Protein AF-A0A2V8CW87-F1 (afdb_monomer_lite)

Foldseek 3Di:
DAEEEEDDDDDPCVLLLLLLLLVVLQPDPRYEYEYQDQACSNVVSVVVNVWDEACFPVDDTHHYQHLFYHLQKFLCLVPVVRCVVVPQWDASDNPHSITGRPVCRNDRPCPVPPDPVGGRGHDAQPPCCCVPPVRSVRSLVRVLVSLQPGQEYEYAAPLCDPSNVVCLVSCLVSCVPHEYEYEELDPNSQVVCCVSHVRYHYHNHHSCPDPSSD

Secondary structure (DSSP, 8-state):
--EEEEE----SSHHHHHHHHHHHHHH-TTEEEEE--SS-HHHHHHHHTT--EESSTTSSSEEEE-TTEEEEEE-GGG-GGG-TT-TTEEESSTT-S-EEESS-TT--TTTT-S-GGGEEEPPTT-SHHHHH-HHHHHHHHHHHHHHHH-SEEEEEB----TT-HHHHHHHHHHTTTSEEEEEES-HHHHHHHHHH-TTEEEEE--GGGSTT--

pLDDT: mean 85.23, std 11.54, range [45.97, 96.44]

Sequence (214 aa):
MRLIWCVTHANRHPEKIYLNCAKRWASASNCHVVSFNWDLLPETCLTRVGGAWSYTLAKQGTPILKPHGSVNWTSVKQHPELTSGYGGWVGVDPASTVSYDGSDPLANPFEQEINSDLRYCVYPGDPDAADTHPDVALLWRDVRQAISVSDRVVFIGYSLPDYDNYSADVLSHACSGKVVEVWDPSKHTLDRYAAIFANSELHEATFGQTPYAS

Radius of gyration: 16.84 Å; chains: 1; bounding box: 43×31×46 Å

Structure (mmCIF, N/CA/C/O backbone):
data_AF-A0A2V8CW87-F1
#
_entry.id   AF-A0A2V8CW87-F1
#
loop_
_atom_site.group_PDB
_atom_site.id
_atom_site.type_symbol
_atom_site.label_atom_id
_atom_site.label_alt_id
_atom_site.label_comp_id
_atom_site.label_asym_id
_atom_site.label_entity_id
_atom_site.label_seq_id
_atom_site.pdbx_PDB_ins_code
_atom_site.Cartn_x
_atom_site.Cartn_y
_atom_site.Cartn_z
_atom_site.occupancy
_atom_site.B_iso_or_equiv
_atom_site.auth_seq_id
_atom_site.auth_comp_id
_atom_site.auth_asym_id
_atom_site.auth_atom_id
_atom_site.pdbx_PDB_model_num
ATOM 1 N N . MET A 1 1 ? -7.448 -14.733 12.317 1.00 45.97 1 MET A N 1
ATOM 2 C CA . MET A 1 1 ? -7.738 -13.318 12.038 1.00 45.97 1 MET A CA 1
ATOM 3 C C . MET A 1 1 ? -6.701 -12.816 11.058 1.00 45.97 1 MET A C 1
ATOM 5 O O . MET A 1 1 ? -5.522 -12.793 11.400 1.00 45.97 1 MET A O 1
ATOM 9 N N . ARG A 1 2 ? -7.126 -12.512 9.835 1.00 53.75 2 ARG A N 1
ATOM 10 C CA . ARG A 1 2 ? -6.282 -11.871 8.818 1.00 53.75 2 ARG A CA 1
ATOM 11 C C . ARG A 1 2 ? -6.440 -10.359 8.915 1.00 53.75 2 ARG A C 1
ATOM 13 O O . ARG A 1 2 ? -7.574 -9.879 8.945 1.00 53.75 2 ARG A O 1
ATOM 20 N N . LEU A 1 3 ? -5.312 -9.662 9.020 1.00 55.31 3 LEU A N 1
ATOM 21 C CA . LEU A 1 3 ? -5.239 -8.221 9.249 1.00 55.31 3 LEU A CA 1
ATOM 22 C C . LEU A 1 3 ? -4.549 -7.545 8.076 1.00 55.31 3 LEU A C 1
ATOM 24 O O . LEU A 1 3 ? -3.505 -8.013 7.613 1.00 55.31 3 LEU A O 1
ATOM 28 N N . ILE A 1 4 ? -5.113 -6.416 7.661 1.00 58.16 4 ILE A N 1
ATOM 29 C CA . ILE A 1 4 ? -4.473 -5.503 6.721 1.00 58.16 4 ILE A CA 1
ATOM 30 C C . ILE A 1 4 ? -4.213 -4.189 7.404 1.00 58.16 4 ILE A C 1
ATOM 32 O O . ILE A 1 4 ? -5.083 -3.674 8.096 1.00 58.16 4 ILE A O 1
ATOM 36 N N . TRP A 1 5 ? -3.024 -3.664 7.168 1.00 58.47 5 TRP A N 1
ATOM 37 C CA . TRP A 1 5 ? -2.575 -2.404 7.721 1.00 58.47 5 TRP A CA 1
ATOM 38 C C . TRP A 1 5 ? -2.478 -1.362 6.626 1.00 58.47 5 TRP A C 1
ATOM 40 O O . TRP A 1 5 ? -1.593 -1.480 5.790 1.00 58.47 5 TRP A O 1
ATOM 50 N N . CYS A 1 6 ? -3.344 -0.355 6.654 1.00 60.00 6 CYS A N 1
ATOM 51 C CA . CYS A 1 6 ? -3.289 0.806 5.770 1.00 60.00 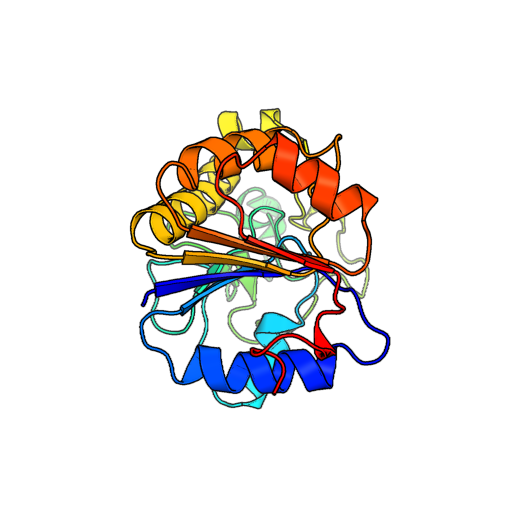6 CYS A CA 1
ATOM 52 C C . CYS A 1 6 ? -2.611 1.962 6.512 1.00 60.00 6 CYS A C 1
ATOM 54 O O . CYS A 1 6 ? -3.248 2.580 7.363 1.00 60.00 6 CYS A O 1
ATOM 56 N N . VAL A 1 7 ? -1.325 2.222 6.252 1.00 61.16 7 VAL A N 1
ATOM 57 C CA . VAL A 1 7 ? -0.505 3.084 7.129 1.00 61.16 7 VAL A CA 1
ATOM 58 C C . VAL A 1 7 ? 0.016 4.339 6.423 1.00 61.16 7 VAL A C 1
ATOM 60 O O . VAL A 1 7 ? 0.490 4.254 5.289 1.00 61.16 7 VAL A O 1
ATOM 63 N N . THR A 1 8 ? 0.000 5.483 7.123 1.00 58.28 8 THR A N 1
ATOM 64 C CA . THR A 1 8 ? 0.780 6.690 6.777 1.00 58.28 8 THR A CA 1
ATOM 65 C C . THR A 1 8 ? 1.551 7.262 7.983 1.00 58.28 8 THR A C 1
ATOM 67 O O . THR A 1 8 ? 1.360 6.852 9.133 1.00 58.28 8 THR A O 1
ATOM 70 N N . HIS A 1 9 ? 2.500 8.177 7.744 1.00 55.25 9 HIS A N 1
ATOM 71 C CA . HIS A 1 9 ? 3.290 8.800 8.818 1.00 55.25 9 HIS A CA 1
ATOM 72 C C . HIS A 1 9 ? 2.462 9.765 9.663 1.00 55.25 9 HIS A C 1
ATOM 74 O O . HIS A 1 9 ? 2.124 10.855 9.216 1.00 55.25 9 HIS A O 1
ATOM 80 N N . ALA A 1 10 ? 2.222 9.403 10.923 1.00 48.31 10 ALA A N 1
ATOM 81 C CA . ALA A 1 10 ? 1.497 10.254 11.870 1.00 48.31 10 ALA A CA 1
ATOM 82 C C . ALA A 1 10 ? 2.318 10.690 13.106 1.00 48.31 10 ALA A C 1
ATOM 84 O O . ALA A 1 10 ? 1.770 11.351 13.982 1.00 48.31 10 ALA A O 1
ATOM 85 N N . ASN A 1 11 ? 3.610 10.330 13.237 1.00 50.12 11 ASN A N 1
ATOM 86 C CA . ASN A 1 11 ? 4.353 10.495 14.504 1.00 50.12 11 ASN A CA 1
ATOM 87 C C . ASN A 1 11 ? 5.777 11.056 14.375 1.00 50.12 11 ASN A C 1
ATOM 89 O O . ASN A 1 11 ? 6.457 10.835 13.381 1.00 50.12 11 ASN A O 1
ATOM 93 N N . ARG A 1 12 ? 6.259 11.690 15.462 1.00 48.47 12 ARG A N 1
ATOM 94 C CA . ARG A 1 12 ? 7.635 12.222 15.620 1.00 48.47 12 ARG A CA 1
ATOM 95 C C . ARG A 1 12 ? 8.731 11.150 15.754 1.00 48.47 12 ARG A C 1
ATOM 97 O O . ARG A 1 12 ? 9.893 11.450 15.514 1.00 48.47 12 ARG A O 1
ATOM 104 N N . HIS A 1 13 ? 8.376 9.917 16.132 1.00 55.97 13 HIS A N 1
ATOM 105 C CA . HIS A 1 13 ? 9.297 8.771 16.231 1.00 55.97 13 HIS A CA 1
ATOM 106 C C . HIS A 1 13 ? 8.716 7.538 15.522 1.00 55.97 13 HIS A C 1
ATOM 108 O O . HIS A 1 13 ? 8.435 6.527 16.174 1.00 55.97 13 HIS A O 1
ATOM 114 N N . PRO A 1 14 ? 8.473 7.622 14.204 1.00 67.94 14 PRO A N 1
ATOM 115 C CA . PRO A 1 14 ? 7.728 6.596 13.485 1.00 67.94 14 PRO A CA 1
ATOM 116 C C . PRO A 1 14 ? 8.469 5.253 13.526 1.00 67.94 14 PRO A C 1
ATOM 118 O O . PRO A 1 14 ? 7.857 4.219 13.767 1.00 67.94 14 PRO A O 1
ATOM 121 N N . GLU A 1 15 ? 9.799 5.257 13.449 1.00 75.12 15 GLU A N 1
ATOM 122 C CA . GLU A 1 15 ? 10.588 4.028 13.347 1.00 75.12 15 GLU A CA 1
ATOM 123 C C . GLU A 1 15 ? 10.398 3.046 14.517 1.00 75.12 15 GLU A C 1
ATOM 125 O O . GLU A 1 15 ? 10.216 1.854 14.288 1.00 75.12 15 GLU A O 1
ATOM 130 N N . LYS A 1 16 ? 10.365 3.509 15.777 1.00 81.88 16 LYS A N 1
ATOM 131 C CA . LYS A 1 16 ? 10.176 2.606 16.931 1.00 81.88 16 LYS A CA 1
ATOM 132 C C . LYS A 1 16 ? 8.820 1.893 16.882 1.00 81.88 16 LYS A C 1
ATOM 134 O O . LYS A 1 16 ? 8.731 0.712 17.210 1.00 81.88 16 LYS A O 1
ATOM 139 N N . ILE A 1 17 ? 7.779 2.615 16.473 1.00 84.56 17 ILE A N 1
ATOM 140 C CA . ILE A 1 17 ? 6.416 2.086 16.355 1.00 84.56 17 ILE A CA 1
ATOM 141 C C . ILE A 1 17 ? 6.355 1.065 15.218 1.00 84.56 17 ILE A C 1
ATOM 143 O O . ILE A 1 17 ? 5.880 -0.053 15.419 1.00 84.56 17 ILE A O 1
ATOM 147 N N . TYR A 1 18 ? 6.907 1.408 14.053 1.00 86.81 18 TYR A N 1
ATOM 148 C CA . TYR A 1 18 ? 6.951 0.503 12.906 1.00 86.81 18 TYR A CA 1
ATOM 149 C C . TYR A 1 18 ? 7.813 -0.737 13.175 1.00 86.81 18 TYR A C 1
ATOM 151 O O . TYR A 1 18 ? 7.439 -1.821 12.746 1.00 86.81 18 TYR A O 1
ATOM 159 N N . LEU A 1 19 ? 8.901 -0.636 13.947 1.00 89.69 19 LEU A N 1
ATOM 160 C CA . LEU A 1 19 ? 9.693 -1.797 14.373 1.00 89.69 19 LEU A CA 1
ATOM 161 C C . LEU A 1 19 ? 8.881 -2.783 15.223 1.00 89.69 19 LEU A C 1
ATOM 163 O O . LEU A 1 19 ? 9.030 -3.994 15.070 1.00 89.69 19 LEU A O 1
ATOM 167 N N . ASN A 1 20 ? 8.019 -2.294 16.116 1.00 87.75 20 ASN A N 1
ATOM 168 C CA . ASN A 1 20 ? 7.136 -3.166 16.893 1.00 87.75 20 ASN A CA 1
ATOM 169 C C . ASN A 1 20 ? 6.063 -3.815 16.012 1.00 87.75 20 ASN A C 1
ATOM 171 O O . ASN A 1 20 ? 5.819 -5.017 16.133 1.00 87.75 20 ASN A O 1
ATOM 175 N N . CYS A 1 21 ? 5.497 -3.061 15.068 1.00 88.31 21 CYS A N 1
ATOM 176 C CA . CYS A 1 21 ? 4.557 -3.604 14.090 1.00 88.31 21 CYS A CA 1
ATOM 177 C C . CYS A 1 21 ? 5.226 -4.671 13.209 1.00 88.31 21 CYS A C 1
ATOM 179 O O . CYS A 1 21 ? 4.683 -5.760 13.048 1.00 88.31 21 CYS A O 1
ATOM 181 N N . ALA A 1 22 ? 6.450 -4.420 12.741 1.00 90.75 22 ALA A N 1
ATOM 182 C CA . ALA A 1 22 ? 7.222 -5.337 11.910 1.00 90.75 22 ALA A CA 1
ATOM 183 C C . ALA A 1 22 ? 7.481 -6.686 12.588 1.00 90.75 22 ALA A C 1
ATOM 185 O O . ALA A 1 22 ? 7.369 -7.720 11.934 1.00 90.75 22 ALA A O 1
ATOM 186 N N . LYS A 1 23 ? 7.741 -6.718 13.904 1.00 90.25 23 LYS A N 1
ATOM 187 C CA . LYS A 1 23 ? 7.847 -7.986 14.656 1.00 90.25 23 LYS A CA 1
ATOM 188 C C . LYS A 1 23 ? 6.562 -8.813 14.568 1.00 90.25 23 LYS A C 1
ATOM 190 O O . LYS A 1 23 ? 6.617 -10.039 14.464 1.00 90.25 23 LYS A O 1
ATOM 195 N N . ARG A 1 24 ? 5.399 -8.155 14.605 1.00 88.00 24 ARG A N 1
ATOM 196 C CA . ARG A 1 24 ? 4.091 -8.814 14.472 1.00 88.00 24 ARG A CA 1
ATOM 197 C C . ARG A 1 24 ? 3.843 -9.258 13.036 1.00 88.00 24 ARG A C 1
ATOM 199 O O . ARG A 1 24 ? 3.445 -10.394 12.818 1.00 88.00 24 ARG A O 1
ATOM 206 N N . TRP A 1 25 ? 4.127 -8.396 12.066 1.00 89.69 25 TRP A N 1
ATOM 207 C CA . TRP A 1 25 ? 3.991 -8.704 10.644 1.00 89.69 25 TRP A CA 1
ATOM 208 C C . TRP A 1 25 ? 4.849 -9.904 10.223 1.00 89.69 25 TRP A C 1
ATOM 210 O O . TRP A 1 25 ? 4.347 -10.796 9.548 1.00 89.69 25 TRP A O 1
ATOM 220 N N . ALA A 1 26 ? 6.101 -9.968 10.688 1.00 88.75 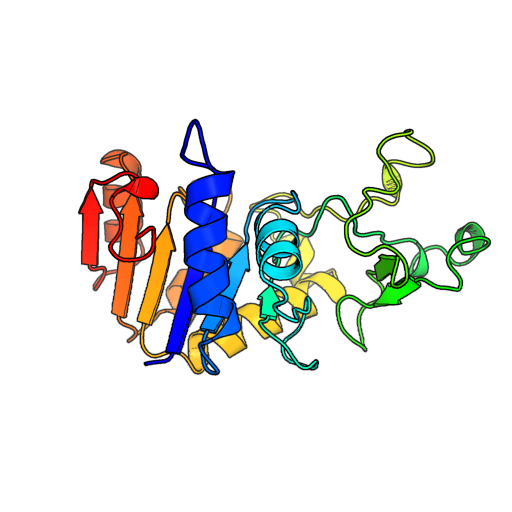26 ALA A N 1
ATOM 221 C CA . ALA A 1 26 ? 7.030 -11.057 10.386 1.00 88.75 26 ALA A CA 1
ATOM 222 C C . ALA A 1 26 ? 6.637 -12.397 11.035 1.00 88.75 26 ALA A C 1
ATOM 224 O O . ALA A 1 26 ? 6.965 -13.457 10.509 1.00 88.75 26 ALA A O 1
ATOM 225 N N . SER A 1 27 ? 5.954 -12.366 12.185 1.00 83.31 27 SER A N 1
ATOM 226 C CA . SER A 1 27 ? 5.533 -13.576 12.910 1.00 83.31 27 SER A CA 1
ATOM 227 C C . SER A 1 27 ? 4.130 -14.062 12.536 1.00 83.31 27 SER A C 1
ATOM 229 O O . SER A 1 27 ? 3.799 -15.226 12.765 1.00 83.31 27 SER A O 1
ATOM 231 N N . ALA A 1 28 ? 3.298 -13.202 11.947 1.00 76.88 28 ALA A N 1
ATOM 232 C CA . ALA A 1 28 ? 1.937 -13.531 11.558 1.00 76.88 28 ALA A CA 1
ATOM 233 C C . ALA A 1 28 ? 1.875 -14.015 10.102 1.00 76.88 28 ALA A C 1
ATOM 235 O O . ALA A 1 28 ? 1.960 -13.226 9.166 1.00 76.88 28 ALA A O 1
ATOM 236 N N . SER A 1 29 ? 1.578 -15.300 9.900 1.00 68.25 29 SER A N 1
ATOM 237 C CA . SER A 1 29 ? 1.389 -15.921 8.573 1.00 68.25 29 SER A CA 1
ATOM 238 C C . SER A 1 29 ? 0.180 -15.407 7.770 1.00 68.25 29 SER A C 1
ATOM 240 O O . SER A 1 29 ? -0.126 -15.928 6.705 1.00 68.25 29 SER A O 1
ATOM 242 N N . ASN A 1 30 ? -0.545 -14.420 8.296 1.00 72.94 30 ASN A N 1
ATOM 243 C CA . ASN A 1 30 ? -1.838 -13.946 7.803 1.00 72.94 30 ASN A CA 1
ATOM 244 C C . ASN A 1 30 ? -1.945 -12.408 7.856 1.00 72.94 30 ASN A C 1
ATOM 246 O O . ASN A 1 30 ? -3.044 -11.864 7.982 1.00 72.94 30 ASN A O 1
ATOM 250 N N . CYS A 1 31 ? -0.808 -11.709 7.836 1.00 84.75 31 CYS A N 1
ATOM 251 C CA . CYS A 1 31 ? -0.759 -10.254 7.864 1.00 84.75 31 CYS A CA 1
ATOM 252 C C . CYS A 1 31 ? -0.315 -9.716 6.504 1.00 84.75 31 CYS A C 1
ATOM 254 O O . CYS A 1 31 ? 0.757 -10.073 6.017 1.00 84.75 31 CYS A O 1
ATOM 256 N N . HIS A 1 32 ? -1.120 -8.830 5.927 1.00 91.75 32 HIS A N 1
ATOM 257 C CA . HIS A 1 32 ? -0.734 -8.051 4.756 1.00 91.75 32 HIS A CA 1
ATOM 258 C C . HIS A 1 32 ? -0.581 -6.586 5.170 1.00 91.75 32 HIS A C 1
ATOM 260 O 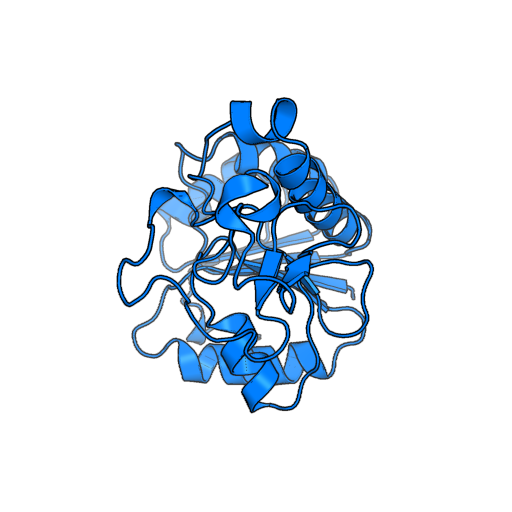O . HIS A 1 32 ? -1.296 -6.094 6.044 1.00 91.75 32 HIS A O 1
ATOM 266 N N . VAL A 1 33 ? 0.353 -5.876 4.557 1.00 93.81 33 VAL A N 1
ATOM 267 C CA . VAL A 1 33 ? 0.537 -4.439 4.763 1.00 93.81 33 VAL A CA 1
ATOM 268 C C . VAL A 1 33 ? 0.185 -3.745 3.455 1.00 93.81 33 VAL A C 1
ATOM 270 O O . VAL A 1 33 ? 0.638 -4.166 2.400 1.00 93.81 33 VAL A O 1
ATOM 273 N N . VAL A 1 34 ? -0.632 -2.701 3.514 1.00 94.50 34 VAL A N 1
ATOM 274 C CA . VAL A 1 34 ? -0.915 -1.790 2.403 1.00 94.50 34 VAL A CA 1
ATOM 275 C C . VAL A 1 34 ? -0.361 -0.420 2.795 1.00 94.50 34 VAL A C 1
ATOM 277 O O . VAL A 1 34 ? -0.840 0.226 3.721 1.00 94.50 34 VAL A O 1
ATOM 280 N N . SER A 1 35 ? 0.685 0.042 2.124 1.00 93.00 35 SER A N 1
ATOM 281 C CA . SER A 1 35 ? 1.274 1.353 2.399 1.00 93.00 35 SER A CA 1
ATOM 282 C C . SER A 1 35 ? 0.899 2.329 1.298 1.00 93.00 35 SER A C 1
ATOM 284 O O . SER A 1 35 ? 1.256 2.131 0.141 1.00 93.00 35 SER A O 1
ATOM 286 N N . PHE A 1 36 ? 0.231 3.415 1.679 1.00 89.69 36 PHE A N 1
ATOM 287 C CA . PHE A 1 36 ? -0.040 4.542 0.782 1.00 89.69 36 PHE A CA 1
ATOM 288 C C . PHE A 1 36 ? 1.129 5.539 0.735 1.00 89.69 36 PHE A C 1
ATOM 290 O O . PHE A 1 36 ? 1.097 6.483 -0.051 1.00 89.69 36 PHE A O 1
ATOM 297 N N . ASN A 1 37 ? 2.164 5.326 1.559 1.00 88.25 37 ASN A N 1
ATOM 298 C CA . ASN A 1 37 ? 3.404 6.093 1.521 1.00 88.25 37 ASN A CA 1
ATOM 299 C C . ASN A 1 37 ? 4.343 5.600 0.414 1.00 88.25 37 ASN A C 1
ATOM 301 O O . ASN A 1 37 ? 4.475 4.390 0.201 1.00 88.25 37 ASN A O 1
ATOM 305 N N . TRP A 1 38 ? 5.091 6.531 -0.182 1.00 90.25 38 TRP A N 1
ATOM 306 C CA . TRP A 1 38 ? 6.146 6.211 -1.144 1.00 90.25 38 TRP A CA 1
ATOM 307 C C . TRP A 1 38 ? 7.473 5.782 -0.503 1.00 90.25 38 TRP A C 1
ATOM 309 O O . TRP A 1 38 ? 8.246 5.078 -1.156 1.00 90.25 38 TRP A O 1
ATOM 319 N N . ASP A 1 39 ? 7.766 6.192 0.735 1.00 90.25 39 ASP A N 1
ATOM 320 C CA . ASP A 1 39 ? 9.000 5.823 1.449 1.00 90.25 39 ASP A CA 1
ATOM 321 C C . ASP A 1 39 ? 9.049 4.346 1.857 1.00 90.25 39 ASP A C 1
ATOM 323 O O . ASP A 1 39 ? 8.079 3.612 1.702 1.00 90.25 39 ASP A O 1
ATOM 327 N N . LEU A 1 40 ? 10.191 3.921 2.397 1.00 92.12 40 LEU A N 1
ATOM 328 C CA . LEU A 1 40 ? 10.539 2.519 2.635 1.00 92.12 40 LEU A CA 1
ATOM 329 C C . LEU A 1 40 ? 10.464 2.112 4.113 1.00 92.12 40 LEU A C 1
ATOM 331 O O . LEU A 1 40 ? 11.150 1.172 4.526 1.00 92.12 40 LEU A O 1
ATOM 335 N N . LEU A 1 41 ? 9.717 2.837 4.955 1.00 91.44 41 LEU A N 1
ATOM 336 C CA . LEU A 1 41 ? 9.736 2.571 6.397 1.00 91.44 41 LEU A CA 1
ATOM 337 C C . LEU A 1 41 ? 9.226 1.161 6.769 1.00 91.44 41 LEU A C 1
ATOM 339 O O . LEU A 1 41 ? 9.895 0.514 7.585 1.00 91.44 41 LEU A O 1
ATOM 343 N N . PRO A 1 42 ? 8.111 0.644 6.205 1.00 92.50 42 PRO A N 1
ATOM 344 C CA . PRO A 1 42 ? 7.673 -0.732 6.452 1.00 92.50 42 PRO A CA 1
ATOM 345 C C . PRO A 1 42 ? 8.729 -1.778 6.072 1.00 92.50 42 PRO A C 1
ATOM 347 O O . PRO A 1 42 ? 9.038 -2.652 6.884 1.00 92.50 42 PRO A O 1
ATOM 350 N N . GLU A 1 43 ? 9.312 -1.660 4.877 1.00 94.81 43 GLU A N 1
ATOM 351 C CA . GLU A 1 43 ? 10.360 -2.543 4.361 1.00 94.81 43 GLU A CA 1
ATOM 352 C C . GLU A 1 43 ? 11.589 -2.515 5.260 1.00 94.81 43 GLU A C 1
ATOM 354 O O . GLU A 1 43 ? 12.089 -3.557 5.676 1.00 94.81 43 GLU A O 1
ATOM 359 N N . THR A 1 44 ? 12.050 -1.310 5.602 1.00 94.38 44 THR A N 1
ATOM 360 C CA . THR A 1 44 ? 13.217 -1.101 6.460 1.00 94.38 44 THR A CA 1
ATOM 361 C C . THR A 1 44 ? 12.997 -1.765 7.813 1.00 94.38 44 THR A C 1
ATOM 363 O O . THR A 1 44 ? 13.862 -2.494 8.297 1.00 94.38 44 THR A O 1
ATOM 366 N N . CYS A 1 45 ? 11.825 -1.568 8.423 1.00 94.06 45 CYS A N 1
ATOM 367 C CA . CYS A 1 45 ? 11.515 -2.161 9.719 1.00 94.06 45 CYS A CA 1
ATOM 368 C C . CYS A 1 45 ? 11.409 -3.690 9.649 1.00 94.06 45 CYS A C 1
ATOM 370 O O . CYS A 1 45 ? 11.933 -4.355 10.542 1.00 94.06 45 CYS A O 1
ATOM 372 N N . LEU A 1 46 ? 10.795 -4.252 8.601 1.00 93.75 46 LEU A N 1
ATOM 373 C CA . LEU A 1 46 ? 10.725 -5.702 8.386 1.00 93.75 46 LEU A CA 1
ATOM 374 C C . LEU A 1 46 ? 12.110 -6.321 8.182 1.00 93.75 46 LEU A C 1
ATOM 376 O O . LEU A 1 46 ? 12.452 -7.273 8.883 1.00 93.75 46 LEU A O 1
ATOM 380 N N . THR A 1 47 ? 12.947 -5.727 7.329 1.00 95.12 47 THR A N 1
ATOM 381 C CA . THR A 1 47 ? 14.339 -6.157 7.132 1.00 95.12 47 THR A CA 1
ATOM 382 C C . THR A 1 47 ? 15.122 -6.121 8.446 1.00 95.12 47 THR A C 1
ATOM 384 O O . THR A 1 47 ? 15.802 -7.087 8.791 1.00 95.12 47 THR A O 1
ATOM 387 N N . ARG A 1 48 ? 14.991 -5.045 9.236 1.00 95.19 48 ARG A N 1
ATOM 388 C CA . ARG A 1 48 ? 15.699 -4.893 10.521 1.00 95.19 48 ARG A CA 1
ATOM 389 C C . ARG A 1 48 ? 15.316 -5.941 11.564 1.00 95.19 48 ARG A C 1
ATOM 391 O O . ARG A 1 48 ? 16.147 -6.269 12.407 1.00 95.19 48 ARG A O 1
ATOM 398 N N . VAL A 1 49 ? 14.086 -6.454 11.534 1.00 94.94 49 VAL A N 1
ATOM 399 C CA . VAL A 1 49 ? 13.649 -7.543 12.428 1.00 94.94 49 VAL A CA 1
ATOM 400 C C . VAL A 1 49 ? 13.887 -8.934 11.828 1.00 94.94 49 VAL A C 1
ATOM 402 O O . VAL A 1 49 ? 13.462 -9.924 12.418 1.00 94.94 49 VAL A O 1
ATOM 405 N N . GLY A 1 50 ? 14.564 -9.024 10.677 1.00 94.69 50 GLY A N 1
ATOM 406 C CA . GLY A 1 50 ? 14.849 -10.279 9.978 1.00 94.69 50 GLY A CA 1
ATOM 407 C C . GLY A 1 50 ? 13.637 -10.892 9.268 1.00 94.69 50 GLY A C 1
ATOM 408 O O . GLY A 1 50 ? 13.666 -12.072 8.926 1.00 94.69 50 GLY A O 1
ATOM 409 N N . GLY A 1 51 ? 12.564 -10.122 9.070 1.00 93.62 51 GLY A N 1
ATOM 410 C CA . GLY A 1 51 ? 11.373 -10.555 8.348 1.00 93.62 51 GLY A CA 1
ATOM 411 C C . GLY A 1 51 ? 11.580 -10.493 6.836 1.00 93.62 51 GLY A C 1
ATOM 412 O O . GLY A 1 51 ? 12.017 -9.473 6.305 1.00 93.62 51 GLY A O 1
ATOM 413 N N . ALA A 1 52 ? 11.226 -11.570 6.134 1.00 93.75 52 ALA A N 1
ATOM 414 C CA . ALA A 1 52 ? 11.131 -11.555 4.677 1.00 93.75 52 ALA A CA 1
ATOM 415 C C . ALA A 1 52 ? 9.872 -10.795 4.239 1.00 93.75 52 ALA A C 1
ATOM 417 O O . ALA A 1 52 ? 8.816 -10.939 4.859 1.00 93.75 52 ALA A O 1
ATOM 418 N N . TRP A 1 53 ? 9.961 -10.032 3.154 1.00 95.19 53 TRP A N 1
ATOM 419 C CA . TRP A 1 53 ? 8.844 -9.266 2.607 1.00 95.19 53 TRP A CA 1
ATOM 420 C C . TRP A 1 53 ? 8.879 -9.234 1.077 1.00 95.19 53 TRP A C 1
ATOM 422 O O . TRP A 1 53 ? 9.895 -9.553 0.458 1.00 95.19 53 TRP A O 1
ATOM 432 N N . SER A 1 54 ? 7.754 -8.874 0.460 1.00 95.00 54 SER A N 1
ATOM 433 C CA . SER A 1 54 ? 7.663 -8.679 -0.990 1.00 95.00 54 SER A CA 1
ATOM 434 C C . SER A 1 54 ? 6.587 -7.654 -1.361 1.00 95.00 54 SER A C 1
ATOM 436 O O . SER A 1 54 ? 5.713 -7.351 -0.554 1.00 95.00 54 SER A O 1
ATOM 438 N N . TYR A 1 55 ? 6.638 -7.126 -2.586 1.00 96.44 55 TYR A N 1
ATOM 439 C CA . TYR A 1 55 ? 5.672 -6.141 -3.094 1.00 96.44 55 TYR A CA 1
ATOM 440 C C . TYR A 1 55 ? 4.397 -6.743 -3.704 1.00 96.44 55 TYR A C 1
ATOM 442 O O . TYR A 1 55 ? 3.570 -6.016 -4.246 1.00 96.44 55 TYR A O 1
ATOM 450 N N . THR A 1 56 ? 4.227 -8.064 -3.628 1.00 94.94 56 THR A N 1
ATOM 451 C CA . THR A 1 56 ? 3.132 -8.791 -4.279 1.00 94.94 56 THR A CA 1
ATOM 452 C C . THR A 1 56 ? 2.665 -9.961 -3.421 1.00 94.94 56 THR A C 1
ATOM 454 O O . THR A 1 56 ? 3.427 -10.515 -2.632 1.00 94.94 56 THR A O 1
ATOM 457 N N . LEU A 1 57 ? 1.424 -10.397 -3.617 1.00 93.62 57 LEU A N 1
ATOM 458 C CA . LEU A 1 57 ? 0.918 -11.645 -3.041 1.00 93.62 57 LEU A CA 1
ATOM 459 C C . LEU A 1 57 ? 1.506 -12.906 -3.703 1.00 93.62 57 LEU A C 1
ATOM 461 O O . LEU A 1 57 ? 1.361 -14.002 -3.164 1.00 93.62 57 LEU A O 1
ATOM 465 N N . ALA A 1 58 ? 2.161 -12.782 -4.863 1.00 91.75 58 ALA A N 1
ATOM 466 C CA . ALA A 1 58 ? 2.705 -13.916 -5.616 1.00 91.75 58 ALA A CA 1
ATOM 467 C C . ALA A 1 58 ? 4.040 -14.460 -5.066 1.00 91.75 58 ALA A C 1
ATOM 469 O O . ALA A 1 58 ? 4.522 -15.498 -5.528 1.00 91.75 58 ALA A O 1
ATOM 470 N N . LYS A 1 59 ? 4.666 -13.765 -4.110 1.00 90.50 59 LYS A N 1
ATOM 471 C CA . LYS A 1 59 ? 5.967 -14.123 -3.525 1.00 90.50 59 LYS A CA 1
ATOM 472 C C . LYS A 1 59 ? 5.827 -14.424 -2.029 1.00 90.50 59 LYS A C 1
ATOM 474 O O . LYS A 1 59 ? 4.880 -14.004 -1.376 1.00 90.50 59 LYS A O 1
ATOM 479 N N . GLN A 1 60 ? 6.788 -15.179 -1.495 1.00 89.31 60 GLN A N 1
ATOM 480 C CA . GLN A 1 60 ? 6.858 -15.508 -0.066 1.00 89.31 60 GLN A CA 1
ATOM 481 C C . GLN A 1 60 ? 7.255 -14.288 0.784 1.00 89.31 60 GLN A C 1
ATOM 483 O O . GLN A 1 60 ? 7.843 -13.332 0.278 1.00 89.31 60 GLN A O 1
ATOM 488 N N . GLY A 1 61 ? 6.990 -14.369 2.090 1.00 91.56 61 GLY A N 1
ATOM 489 C CA . GLY A 1 61 ? 7.229 -13.291 3.056 1.00 91.56 61 GLY A CA 1
ATOM 490 C C . GLY A 1 61 ? 5.976 -12.456 3.327 1.00 91.56 61 GLY A C 1
ATOM 491 O O . GLY A 1 61 ? 4.904 -12.752 2.808 1.00 91.56 61 GLY A O 1
ATOM 492 N N . THR A 1 62 ? 6.105 -11.421 4.156 1.00 93.31 62 THR A N 1
ATOM 493 C CA . THR A 1 62 ? 5.029 -10.463 4.435 1.00 93.31 62 THR A CA 1
ATOM 494 C C . THR A 1 62 ? 4.814 -9.552 3.218 1.00 93.31 62 THR A C 1
ATOM 496 O O . THR A 1 62 ? 5.729 -8.809 2.854 1.00 93.31 62 THR A O 1
ATOM 499 N N . PRO A 1 63 ? 3.625 -9.544 2.595 1.00 94.62 63 PRO A N 1
ATOM 500 C CA . PRO A 1 63 ? 3.336 -8.622 1.504 1.00 94.62 63 PRO A CA 1
ATOM 501 C C . PRO A 1 63 ? 3.232 -7.180 2.006 1.00 94.62 63 PRO A C 1
ATOM 503 O O . PRO A 1 63 ? 2.495 -6.904 2.957 1.00 94.62 63 PRO A O 1
ATOM 506 N N . ILE A 1 64 ? 3.941 -6.269 1.342 1.00 95.69 64 ILE A N 1
ATOM 507 C CA . ILE A 1 64 ? 3.840 -4.817 1.502 1.00 95.69 64 ILE A CA 1
ATOM 508 C C . ILE A 1 64 ? 3.350 -4.254 0.173 1.00 95.69 64 ILE A C 1
ATOM 510 O O . ILE A 1 64 ? 4.119 -4.012 -0.747 1.00 95.69 64 ILE A O 1
ATOM 514 N N . LEU A 1 65 ? 2.047 -4.085 0.048 1.00 95.81 65 LEU A N 1
ATOM 515 C CA . LEU A 1 65 ? 1.394 -3.638 -1.171 1.00 95.81 65 LEU A CA 1
ATOM 516 C C . LEU A 1 65 ? 1.410 -2.111 -1.216 1.00 95.81 65 LEU A C 1
ATOM 518 O O . LEU A 1 65 ? 0.993 -1.459 -0.258 1.00 95.81 65 LEU A O 1
ATOM 522 N N . LYS A 1 66 ? 1.884 -1.533 -2.320 1.00 94.38 66 LYS A N 1
ATOM 523 C CA . LYS A 1 66 ? 2.010 -0.078 -2.475 1.00 94.38 66 LYS A CA 1
ATOM 524 C C . LYS A 1 66 ? 1.206 0.427 -3.669 1.00 94.38 66 LYS A C 1
ATOM 526 O O . LYS A 1 66 ? 1.763 0.560 -4.757 1.00 94.38 66 LYS A O 1
ATOM 531 N N . PRO A 1 67 ? -0.099 0.709 -3.493 1.00 91.62 67 PRO A N 1
ATOM 532 C CA . PRO A 1 67 ? -0.957 1.163 -4.588 1.00 91.62 67 PRO A CA 1
ATOM 533 C C . PRO A 1 67 ? -0.490 2.478 -5.224 1.00 91.62 67 PRO A C 1
ATOM 535 O O . PRO A 1 67 ? -0.764 2.715 -6.395 1.00 91.62 67 PRO A O 1
ATOM 538 N N . HIS A 1 68 ? 0.238 3.312 -4.475 1.00 89.56 68 HIS A N 1
ATOM 539 C CA . HIS A 1 68 ? 0.767 4.588 -4.957 1.00 89.56 68 HIS A CA 1
ATOM 540 C C . HIS A 1 68 ? 2.206 4.509 -5.481 1.00 89.56 68 HIS A C 1
ATOM 542 O O . HIS A 1 68 ? 2.818 5.535 -5.758 1.00 89.56 68 HIS A O 1
ATOM 548 N N . GLY A 1 69 ? 2.781 3.318 -5.625 1.00 92.06 69 GLY A N 1
ATOM 549 C CA . GLY A 1 69 ? 4.186 3.183 -5.998 1.00 92.06 69 GLY A CA 1
ATOM 550 C C . GLY A 1 69 ? 5.147 3.431 -4.834 1.00 92.06 69 GLY A C 1
ATOM 551 O O . GLY A 1 69 ? 4.749 3.463 -3.665 1.00 92.06 69 GLY A O 1
ATOM 552 N N . SER A 1 70 ? 6.434 3.580 -5.141 1.00 93.38 70 SER A N 1
ATOM 553 C CA . SER A 1 70 ? 7.469 3.757 -4.122 1.00 93.38 70 SER A CA 1
ATOM 554 C C . SER A 1 70 ? 8.704 4.462 -4.669 1.00 93.38 70 SER A C 1
ATOM 556 O O . SER A 1 70 ? 9.030 4.357 -5.848 1.00 93.38 70 SER A O 1
ATOM 558 N N . VAL A 1 71 ? 9.440 5.151 -3.794 1.00 91.12 71 VAL A N 1
ATOM 559 C CA . VAL A 1 71 ? 10.642 5.907 -4.178 1.00 91.12 71 VAL A CA 1
ATOM 560 C C . VAL A 1 71 ? 11.776 5.036 -4.732 1.00 91.12 71 VAL A C 1
ATOM 562 O O . VAL A 1 71 ? 12.614 5.552 -5.463 1.00 91.12 71 VAL A O 1
ATOM 565 N N . ASN A 1 72 ? 11.805 3.737 -4.420 1.00 92.81 72 ASN A N 1
ATOM 566 C CA . ASN A 1 72 ? 12.781 2.779 -4.954 1.00 92.81 72 ASN A CA 1
ATOM 567 C C . ASN A 1 72 ? 12.319 2.076 -6.245 1.00 92.81 72 ASN A C 1
ATOM 569 O O . ASN A 1 72 ? 13.013 1.184 -6.732 1.00 92.81 72 ASN A O 1
ATOM 573 N N . TRP A 1 73 ? 11.149 2.423 -6.789 1.00 93.94 73 TRP A N 1
ATOM 574 C CA . TRP A 1 73 ? 10.600 1.779 -7.982 1.00 93.94 73 TRP A CA 1
ATOM 575 C C . TRP A 1 73 ? 10.883 2.580 -9.247 1.00 93.94 73 TRP A C 1
ATOM 577 O O . TRP A 1 73 ? 10.878 3.811 -9.238 1.00 93.94 73 TRP A O 1
ATOM 587 N N . THR A 1 74 ? 11.066 1.865 -10.355 1.00 91.12 74 THR A N 1
ATOM 588 C CA . THR A 1 74 ? 11.290 2.435 -11.684 1.00 91.12 74 THR A CA 1
ATOM 589 C C . THR A 1 74 ? 10.337 1.877 -12.736 1.00 91.12 74 THR A C 1
ATOM 591 O O . THR A 1 74 ? 9.987 0.692 -12.693 1.00 91.12 74 THR A O 1
ATOM 594 N N . SER A 1 75 ? 10.010 2.696 -13.735 1.00 90.31 75 SER A N 1
ATOM 595 C CA . SER A 1 75 ? 9.374 2.303 -14.999 1.00 90.31 75 SER A CA 1
ATOM 596 C C . SER A 1 75 ? 10.375 1.940 -16.103 1.00 90.31 75 SER A C 1
ATOM 598 O O . SER A 1 75 ? 9.958 1.709 -17.232 1.00 90.31 75 SER A O 1
ATOM 600 N N . VAL A 1 76 ? 11.685 1.839 -15.832 1.00 86.06 76 VAL A N 1
ATOM 601 C CA . VAL A 1 76 ? 12.729 1.671 -16.874 1.00 86.06 76 VAL A CA 1
ATOM 602 C C . VAL A 1 76 ? 12.473 0.547 -17.886 1.00 86.06 76 VAL A C 1
ATOM 604 O O . VAL A 1 76 ? 12.885 0.648 -19.035 1.00 86.06 76 VAL A O 1
ATOM 607 N N . LYS A 1 77 ? 11.775 -0.533 -17.509 1.00 86.12 77 LYS A N 1
ATOM 608 C CA . LYS A 1 77 ? 11.463 -1.634 -18.439 1.00 86.12 77 LYS A CA 1
ATOM 609 C C . LYS A 1 77 ? 10.450 -1.241 -19.521 1.00 86.12 77 LYS A C 1
ATOM 611 O O . LYS A 1 77 ? 10.340 -1.949 -20.515 1.00 86.12 77 LYS A O 1
ATOM 616 N N . GLN A 1 78 ? 9.744 -0.126 -19.343 1.00 85.38 78 GLN A N 1
ATOM 617 C CA . GLN A 1 78 ? 8.888 0.514 -20.348 1.00 85.38 78 GLN A CA 1
ATOM 618 C C . GLN A 1 78 ? 9.701 1.344 -21.355 1.00 85.38 78 GLN A C 1
ATOM 620 O O . GLN A 1 78 ? 9.175 1.725 -22.397 1.00 85.38 78 GLN A O 1
ATOM 625 N N . HIS A 1 79 ? 10.988 1.566 -21.067 1.00 83.75 79 HIS A N 1
ATOM 626 C CA . HIS A 1 79 ? 11.939 2.347 -21.852 1.00 83.75 79 HIS A CA 1
ATOM 627 C C . HIS A 1 79 ? 13.135 1.469 -22.254 1.00 83.75 79 HIS A C 1
ATOM 629 O O . HIS A 1 79 ? 14.202 1.558 -21.635 1.00 83.75 79 HIS A O 1
ATOM 635 N N . PRO A 1 80 ? 12.990 0.569 -23.251 1.00 80.75 80 PRO A N 1
ATOM 636 C CA . PRO A 1 80 ? 14.040 -0.372 -23.653 1.00 80.75 80 PRO A CA 1
ATOM 637 C C . PRO A 1 80 ? 15.406 0.285 -23.898 1.00 80.75 80 PRO A C 1
ATOM 639 O O . PRO A 1 80 ? 16.442 -0.304 -23.586 1.00 80.75 80 PRO A O 1
ATOM 642 N N . GLU A 1 81 ? 15.408 1.518 -24.399 1.00 82.25 81 GLU A N 1
ATOM 643 C CA . GLU A 1 81 ? 16.579 2.347 -24.670 1.00 82.25 81 GLU A CA 1
ATOM 644 C C . GLU A 1 81 ? 17.365 2.766 -23.416 1.00 82.25 81 GLU A C 1
ATOM 646 O O . GLU A 1 81 ? 18.546 3.089 -23.527 1.00 82.25 81 GLU A O 1
ATOM 651 N N . LEU A 1 82 ? 16.750 2.711 -22.230 1.00 78.75 82 LEU A N 1
ATOM 652 C CA . LEU A 1 82 ? 17.344 3.100 -20.943 1.00 78.75 82 LEU A CA 1
ATOM 653 C C . LEU A 1 82 ? 17.705 1.897 -20.054 1.00 78.75 82 LEU A C 1
ATOM 655 O O . LEU A 1 82 ? 18.201 2.064 -18.943 1.00 78.75 82 LEU A O 1
ATOM 659 N N . THR A 1 83 ? 17.484 0.666 -20.526 1.00 72.88 83 THR A N 1
ATOM 660 C CA . THR A 1 83 ? 17.644 -0.553 -19.708 1.00 72.88 83 THR A CA 1
ATOM 661 C C . THR A 1 83 ? 19.098 -0.939 -19.413 1.00 72.88 83 THR A C 1
ATOM 663 O O . THR A 1 83 ? 19.349 -1.763 -18.525 1.00 72.88 83 THR A O 1
ATOM 666 N N . SER A 1 84 ? 20.078 -0.348 -20.107 1.00 72.25 84 SER A N 1
ATOM 667 C CA . SER A 1 84 ? 21.502 -0.592 -19.857 1.00 72.25 84 SER A CA 1
ATOM 668 C C . SER A 1 84 ? 21.893 -0.105 -18.455 1.00 72.25 84 SER A C 1
ATOM 670 O O . SER A 1 84 ? 21.983 1.094 -18.219 1.00 72.25 84 SER A O 1
ATOM 672 N N . GLY A 1 85 ? 22.117 -1.037 -17.525 1.00 74.00 85 GLY A N 1
ATOM 673 C CA . GLY A 1 85 ? 22.387 -0.749 -16.105 1.00 74.00 85 GLY A CA 1
ATOM 674 C C . GLY A 1 85 ? 21.343 -1.322 -15.140 1.00 74.00 85 GLY A C 1
ATOM 675 O O . GLY A 1 85 ? 21.621 -1.462 -13.956 1.00 74.00 85 GLY A O 1
ATOM 676 N N . TYR A 1 86 ? 20.189 -1.761 -15.653 1.00 78.62 86 TYR A N 1
ATOM 677 C CA . TYR A 1 86 ? 19.064 -2.271 -14.858 1.00 78.62 86 TYR A CA 1
ATOM 678 C C . TYR A 1 86 ? 18.881 -3.796 -14.977 1.00 78.62 86 TYR A C 1
ATOM 680 O O . TYR A 1 86 ? 17.846 -4.345 -14.607 1.00 78.62 86 TYR A O 1
ATOM 688 N N . GLY A 1 87 ? 19.889 -4.521 -15.480 1.00 76.69 87 GLY A N 1
ATOM 689 C CA . GLY A 1 87 ? 19.806 -5.968 -15.736 1.00 76.69 87 GLY A CA 1
ATOM 690 C C . GLY A 1 87 ? 19.566 -6.837 -14.490 1.00 76.69 87 GLY A C 1
ATOM 691 O O . GLY A 1 87 ? 19.050 -7.944 -14.615 1.00 76.69 87 GLY A O 1
ATOM 692 N N . GLY A 1 88 ? 19.900 -6.335 -13.295 1.00 83.44 88 GLY A N 1
ATOM 693 C CA . GLY A 1 88 ? 19.634 -6.996 -12.007 1.00 83.44 88 GLY A CA 1
ATOM 694 C C . GLY A 1 88 ? 18.278 -6.654 -11.376 1.00 83.44 88 GLY A C 1
ATOM 695 O O . GLY A 1 88 ? 17.962 -7.151 -10.296 1.00 83.44 88 GLY A O 1
ATOM 696 N N . TRP A 1 89 ? 17.476 -5.799 -12.017 1.00 90.81 89 TRP A N 1
ATOM 697 C CA . TRP A 1 89 ? 16.239 -5.294 -11.431 1.00 90.81 89 TRP A CA 1
ATOM 698 C C . TRP A 1 89 ? 15.073 -6.257 -11.632 1.00 90.81 89 TRP A C 1
ATOM 700 O O . TRP A 1 89 ? 14.791 -6.757 -12.730 1.00 90.81 89 TRP A O 1
ATOM 710 N N . VAL A 1 90 ? 14.327 -6.477 -10.557 1.00 92.19 90 VAL A N 1
ATOM 711 C CA . VAL A 1 90 ? 13.235 -7.449 -10.498 1.00 92.19 90 VAL A CA 1
ATOM 712 C C . VAL A 1 90 ? 11.888 -6.734 -10.499 1.00 92.19 90 VAL A C 1
ATOM 714 O O . VAL A 1 90 ? 11.756 -5.639 -9.962 1.00 92.19 90 VAL A O 1
ATOM 717 N N . GLY A 1 91 ? 10.881 -7.331 -11.140 1.00 93.81 91 GLY A N 1
ATOM 718 C CA . GLY A 1 91 ? 9.526 -6.771 -11.143 1.00 93.81 91 GLY A CA 1
ATOM 719 C C . GLY A 1 91 ? 8.912 -6.761 -9.739 1.00 93.81 91 GLY A C 1
ATOM 720 O O . GLY A 1 91 ? 9.131 -7.706 -8.962 1.00 93.81 91 GLY A O 1
ATOM 721 N N . VAL A 1 92 ? 8.137 -5.713 -9.424 1.00 95.06 92 VAL A N 1
ATOM 722 C CA . VAL A 1 92 ? 7.354 -5.639 -8.170 1.00 95.06 92 VAL A CA 1
ATOM 723 C C . VAL A 1 92 ? 6.339 -6.786 -8.092 1.00 95.06 92 VAL A C 1
ATOM 725 O O . VAL A 1 92 ? 6.191 -7.412 -7.046 1.00 95.06 92 VAL A O 1
ATOM 728 N N . ASP A 1 93 ? 5.787 -7.162 -9.246 1.00 94.00 93 ASP A N 1
ATOM 729 C CA . ASP A 1 93 ? 5.045 -8.391 -9.535 1.00 94.00 93 ASP A CA 1
ATOM 730 C C . ASP A 1 93 ? 5.712 -9.110 -10.735 1.00 94.00 93 ASP A C 1
ATOM 732 O O . ASP A 1 93 ? 6.341 -8.441 -11.560 1.00 94.00 93 ASP A O 1
ATOM 736 N N . PRO A 1 94 ? 5.634 -10.451 -10.869 1.00 91.31 94 PRO A N 1
ATOM 737 C CA . PRO A 1 94 ? 6.204 -11.163 -12.019 1.00 91.31 94 PRO A CA 1
ATOM 738 C C . PRO A 1 94 ? 5.716 -10.683 -13.396 1.00 91.31 94 PRO A C 1
ATOM 740 O O . PRO A 1 94 ? 6.465 -10.791 -14.365 1.00 91.31 94 PRO A O 1
ATOM 743 N N . ALA A 1 95 ? 4.488 -10.169 -13.488 1.00 92.12 95 ALA A N 1
ATOM 744 C CA . ALA A 1 95 ? 3.904 -9.615 -14.708 1.00 92.12 95 ALA A CA 1
ATOM 745 C C . ALA A 1 95 ? 4.110 -8.094 -14.849 1.00 92.12 95 ALA A C 1
ATOM 747 O O . ALA A 1 95 ? 3.721 -7.522 -15.864 1.00 92.12 95 ALA A O 1
ATOM 748 N N . SER A 1 96 ? 4.703 -7.443 -13.846 1.00 92.56 96 SER A N 1
ATOM 749 C CA . SER A 1 96 ? 4.879 -5.994 -13.808 1.00 92.56 96 SER A CA 1
ATOM 750 C C . SER A 1 96 ? 6.117 -5.544 -14.582 1.00 92.56 96 SER A C 1
ATOM 752 O O . SER A 1 96 ? 7.207 -6.112 -14.451 1.00 92.56 96 SER A O 1
ATOM 754 N N . THR A 1 97 ? 5.966 -4.459 -15.336 1.00 91.75 97 THR A N 1
ATOM 755 C CA . THR A 1 97 ? 7.079 -3.717 -15.938 1.00 91.75 97 THR A CA 1
ATOM 756 C C . THR A 1 97 ? 7.739 -2.776 -14.928 1.00 91.75 97 THR A C 1
ATOM 758 O O . THR A 1 97 ? 8.934 -2.494 -15.033 1.00 91.75 97 THR A O 1
ATOM 761 N N . VAL A 1 98 ? 7.014 -2.374 -13.881 1.00 93.38 98 VAL A N 1
ATOM 762 C CA . VAL A 1 98 ? 7.589 -1.649 -12.743 1.00 93.38 98 VAL A CA 1
ATOM 763 C C . VAL A 1 98 ? 8.522 -2.570 -11.966 1.00 93.38 98 VAL A C 1
ATOM 765 O O . VAL A 1 98 ? 8.203 -3.736 -11.703 1.00 93.38 98 VAL A O 1
ATOM 768 N N . SER A 1 99 ? 9.698 -2.060 -11.613 1.00 93.50 99 SER A N 1
ATOM 769 C CA . SER A 1 99 ? 10.764 -2.854 -11.003 1.00 93.50 99 SER A CA 1
ATOM 770 C C . SER A 1 99 ? 11.555 -2.090 -9.950 1.00 93.50 99 SER A C 1
ATOM 772 O O . SER A 1 99 ? 11.451 -0.873 -9.847 1.00 93.50 99 SER A O 1
ATOM 774 N N . TYR A 1 100 ? 12.343 -2.819 -9.168 1.00 93.69 100 TYR A N 1
ATOM 775 C CA . TYR A 1 100 ? 13.261 -2.293 -8.158 1.00 93.69 100 TYR A CA 1
ATOM 776 C C . TYR A 1 100 ? 14.579 -3.076 -8.203 1.00 93.69 100 TYR A C 1
ATOM 778 O O . TYR A 1 100 ? 14.638 -4.170 -8.783 1.00 93.69 100 TYR A O 1
ATOM 786 N N . ASP A 1 101 ? 15.638 -2.529 -7.606 1.00 92.19 101 ASP A N 1
ATOM 787 C CA . ASP A 1 101 ? 16.923 -3.220 -7.509 1.00 92.19 101 ASP A CA 1
ATOM 788 C C . ASP A 1 101 ? 16.789 -4.443 -6.590 1.00 92.19 101 ASP A C 1
ATOM 790 O O . ASP A 1 101 ? 16.536 -4.327 -5.393 1.00 92.19 101 ASP A O 1
ATOM 794 N N . GLY A 1 102 ? 16.929 -5.645 -7.154 1.00 90.94 102 GLY A N 1
ATOM 795 C CA . GLY A 1 102 ? 16.819 -6.882 -6.383 1.00 90.94 102 GLY A CA 1
ATOM 796 C C . GLY A 1 102 ? 18.007 -7.133 -5.449 1.00 90.94 102 GLY A C 1
ATOM 797 O O . GLY A 1 102 ? 17.880 -7.931 -4.521 1.00 90.94 102 GLY A O 1
ATOM 798 N N . SER A 1 103 ? 19.149 -6.487 -5.698 1.00 91.12 103 SER A N 1
ATOM 799 C CA . SER A 1 103 ? 20.374 -6.627 -4.906 1.00 91.12 103 SER A CA 1
ATOM 800 C C . SER A 1 103 ? 20.432 -5.660 -3.725 1.00 91.12 103 SER A C 1
ATOM 802 O O . SER A 1 103 ? 20.948 -6.030 -2.670 1.00 91.12 103 SER A O 1
ATOM 804 N N . ASP A 1 104 ? 19.837 -4.475 -3.876 1.00 91.75 104 ASP A N 1
ATOM 805 C CA . ASP A 1 104 ? 19.644 -3.504 -2.800 1.00 91.75 104 ASP A CA 1
ATOM 806 C C . ASP A 1 104 ? 18.213 -2.936 -2.824 1.00 91.75 104 ASP A C 1
ATOM 808 O O . ASP A 1 104 ? 17.968 -1.817 -3.280 1.00 91.75 104 ASP A O 1
ATOM 812 N N . PRO A 1 105 ? 17.226 -3.705 -2.330 1.00 92.75 105 PRO A N 1
ATOM 813 C CA . PRO A 1 105 ? 15.820 -3.331 -2.426 1.00 92.75 105 PRO A CA 1
ATOM 814 C C . PRO A 1 105 ? 15.436 -2.142 -1.542 1.00 92.75 105 PRO A C 1
ATOM 816 O O . PRO A 1 105 ? 14.314 -1.654 -1.655 1.00 92.75 105 PRO A O 1
ATOM 819 N N . LEU A 1 106 ? 16.322 -1.687 -0.650 1.00 93.06 106 LEU A N 1
ATOM 820 C CA . LEU A 1 106 ? 16.094 -0.522 0.206 1.00 93.06 106 LEU A CA 1
ATOM 821 C C . LEU A 1 106 ? 16.776 0.747 -0.325 1.00 93.06 106 LEU A C 1
ATOM 823 O O . LEU A 1 106 ? 16.561 1.821 0.238 1.00 93.06 106 LEU A O 1
ATOM 827 N N . ALA A 1 107 ? 17.575 0.655 -1.390 1.00 88.19 107 ALA A N 1
ATOM 828 C CA . ALA A 1 107 ? 18.167 1.826 -2.015 1.00 88.19 107 ALA A CA 1
ATOM 829 C C . ALA A 1 107 ? 17.110 2.641 -2.765 1.00 88.19 107 ALA A C 1
ATOM 831 O O . ALA A 1 107 ? 16.271 2.097 -3.483 1.00 88.19 107 ALA A O 1
ATOM 832 N N . ASN A 1 108 ? 17.188 3.968 -2.647 1.00 83.75 108 ASN A N 1
ATOM 833 C CA . ASN A 1 108 ? 16.514 4.878 -3.562 1.00 83.75 108 ASN A CA 1
ATOM 834 C C . ASN A 1 108 ? 17.490 5.239 -4.700 1.00 83.75 108 ASN A C 1
ATOM 836 O O . ASN A 1 108 ? 18.383 6.068 -4.509 1.00 83.75 108 ASN A O 1
ATOM 840 N N . PRO A 1 109 ? 17.321 4.662 -5.900 1.00 75.81 109 PRO A N 1
ATOM 841 C CA . PRO A 1 109 ? 18.252 4.841 -7.013 1.00 75.81 109 PRO A CA 1
ATOM 842 C C . PRO A 1 109 ? 18.192 6.255 -7.615 1.00 75.81 109 PRO A C 1
ATOM 844 O O . PRO A 1 109 ? 19.018 6.612 -8.452 1.00 75.81 109 PRO A O 1
ATOM 847 N N . PHE A 1 110 ? 17.235 7.079 -7.178 1.00 74.25 110 PHE A N 1
ATOM 848 C CA . PHE A 1 110 ? 17.003 8.436 -7.659 1.00 74.25 110 PHE A CA 1
ATOM 849 C C . PHE A 1 110 ? 17.385 9.516 -6.641 1.00 74.25 110 PHE A C 1
ATOM 851 O O . PHE A 1 110 ? 17.068 10.682 -6.868 1.00 74.25 110 PHE A O 1
ATOM 858 N N . GLU A 1 111 ? 18.051 9.172 -5.532 1.00 69.31 111 GLU A N 1
ATOM 859 C CA . GLU A 1 111 ? 18.584 10.171 -4.586 1.00 69.31 111 GLU A CA 1
ATOM 860 C C . GLU A 1 111 ? 19.601 11.121 -5.233 1.00 69.31 111 GLU A C 1
ATOM 862 O O . GLU A 1 111 ? 19.770 12.243 -4.769 1.00 69.31 111 GLU A O 1
ATOM 867 N N . GLN A 1 112 ? 20.239 10.694 -6.327 1.00 62.25 112 GLN A N 1
ATOM 868 C CA . GLN A 1 112 ? 21.230 11.475 -7.075 1.00 62.25 112 GLN A CA 1
ATOM 869 C C . GLN A 1 112 ? 20.690 12.042 -8.407 1.00 62.25 112 GLN A C 1
ATOM 871 O O . GLN A 1 112 ? 21.480 12.422 -9.264 1.00 62.25 112 GLN A O 1
ATOM 876 N N . GLU A 1 113 ? 19.363 12.077 -8.603 1.00 55.16 113 GLU A N 1
ATOM 877 C CA . GLU A 1 113 ? 18.677 12.680 -9.771 1.00 55.16 113 GLU A CA 1
ATOM 878 C C . GLU A 1 113 ? 19.044 12.120 -11.163 1.00 55.16 113 GLU A C 1
ATOM 880 O O . GLU A 1 113 ? 18.811 12.771 -12.176 1.00 55.16 113 GLU A O 1
ATOM 885 N N . ILE A 1 114 ? 19.567 10.893 -11.261 1.00 55.44 114 ILE A N 1
ATOM 886 C CA . ILE A 1 114 ? 20.097 10.369 -12.537 1.00 55.44 114 ILE A CA 1
ATOM 887 C C . ILE A 1 114 ? 19.021 10.299 -13.646 1.00 55.44 114 ILE A C 1
ATOM 889 O O . ILE A 1 114 ? 19.363 10.466 -14.815 1.00 55.44 114 ILE A O 1
ATOM 893 N N . ASN A 1 115 ? 17.737 10.128 -13.290 1.00 66.00 115 ASN A N 1
ATOM 894 C CA . ASN A 1 115 ? 16.578 10.414 -14.150 1.00 66.00 115 ASN A CA 1
ATOM 895 C C . ASN A 1 115 ? 15.267 10.344 -13.329 1.00 66.00 115 ASN A C 1
ATOM 897 O O . ASN A 1 115 ? 14.770 9.250 -13.059 1.00 66.00 115 ASN A O 1
ATOM 901 N N . SER A 1 116 ? 14.708 11.480 -12.898 1.00 69.06 116 SER A N 1
ATOM 902 C CA . SER A 1 116 ? 13.464 11.508 -12.103 1.00 69.06 116 SER A CA 1
ATOM 903 C C . SER A 1 116 ? 12.241 10.971 -12.844 1.00 69.06 116 SER A C 1
ATOM 905 O O . SER A 1 116 ? 11.319 10.489 -12.191 1.00 69.06 116 SER A O 1
ATOM 907 N N . ASP A 1 117 ? 12.247 11.017 -14.177 1.00 75.31 117 ASP A N 1
ATOM 908 C CA . ASP A 1 117 ? 11.108 10.619 -15.015 1.00 75.31 117 ASP A CA 1
ATOM 909 C C . ASP A 1 117 ? 10.900 9.102 -15.014 1.00 75.31 117 ASP A C 1
ATOM 911 O O . ASP A 1 117 ? 9.823 8.608 -15.336 1.00 75.31 117 ASP A O 1
ATOM 915 N N . LEU A 1 118 ? 11.926 8.353 -14.603 1.00 83.25 118 LEU A N 1
ATOM 916 C CA . LEU A 1 118 ? 11.842 6.910 -14.428 1.00 83.25 118 LEU A CA 1
ATOM 917 C C . LEU A 1 118 ? 11.275 6.504 -13.069 1.00 83.25 118 LEU A C 1
ATOM 919 O O . LEU A 1 118 ? 10.969 5.329 -12.882 1.00 83.25 118 LEU A O 1
ATOM 923 N N . ARG A 1 119 ? 11.149 7.423 -12.102 1.00 86.81 119 ARG A N 1
ATOM 924 C CA . ARG A 1 119 ? 10.612 7.093 -10.778 1.00 86.81 119 ARG A CA 1
ATOM 925 C C . ARG A 1 119 ? 9.142 6.710 -10.899 1.00 86.81 119 ARG A C 1
ATOM 927 O O . ARG A 1 119 ? 8.333 7.478 -11.410 1.00 86.81 119 ARG A O 1
ATOM 934 N N . TYR A 1 120 ? 8.780 5.563 -10.335 1.00 89.12 120 TYR A N 1
ATOM 935 C CA . TYR A 1 120 ? 7.399 5.099 -10.361 1.00 89.12 120 TYR A CA 1
ATOM 936 C C . TYR A 1 120 ? 6.656 5.423 -9.060 1.00 89.12 120 TYR A C 1
ATOM 938 O O . TYR A 1 120 ? 6.549 4.598 -8.147 1.00 89.12 120 TYR A O 1
ATOM 946 N N . CYS A 1 121 ? 6.121 6.643 -9.003 1.00 87.31 121 CYS A N 1
ATOM 947 C CA . CYS A 1 121 ? 5.168 7.088 -7.990 1.00 87.31 121 CYS A CA 1
ATOM 948 C C . CYS A 1 121 ? 3.849 7.462 -8.673 1.00 87.31 121 CYS A C 1
ATOM 950 O O . CYS A 1 121 ? 3.830 8.290 -9.579 1.00 87.31 121 CYS A O 1
ATOM 952 N N . VAL A 1 122 ? 2.750 6.873 -8.214 1.00 86.25 122 VAL A N 1
ATOM 953 C CA . VAL A 1 122 ? 1.395 7.213 -8.653 1.00 86.25 122 VAL A CA 1
ATOM 954 C C . VAL A 1 122 ? 0.838 8.238 -7.676 1.00 86.25 122 VAL A C 1
ATOM 956 O O . VAL A 1 122 ? 0.875 8.030 -6.459 1.00 86.25 122 VAL A O 1
ATOM 959 N N . TYR A 1 123 ? 0.352 9.360 -8.200 1.00 82.88 123 TYR A N 1
ATOM 960 C CA . TYR A 1 123 ? -0.280 10.377 -7.373 1.00 82.88 123 TYR A CA 1
ATOM 961 C C . TYR A 1 123 ? -1.638 9.876 -6.865 1.00 82.88 123 TYR A C 1
ATOM 963 O O . TYR A 1 123 ? -2.398 9.287 -7.638 1.00 82.88 123 TYR A O 1
ATOM 971 N N . PRO A 1 124 ? -1.967 10.104 -5.581 1.00 79.69 124 PRO A N 1
ATOM 972 C CA . PRO A 1 124 ? -3.273 9.732 -5.061 1.00 79.69 124 PRO A CA 1
ATOM 973 C C . PRO A 1 124 ? -4.380 10.424 -5.855 1.00 79.69 124 PRO A C 1
ATOM 975 O O . PRO A 1 124 ? -4.281 11.620 -6.143 1.00 79.69 124 PRO A O 1
ATOM 978 N N . GLY A 1 125 ? -5.445 9.689 -6.163 1.00 72.50 125 GLY A N 1
ATOM 979 C CA . GLY A 1 125 ? -6.593 10.249 -6.866 1.00 72.50 125 GLY A CA 1
ATOM 980 C C . GLY A 1 125 ? -6.504 10.328 -8.379 1.00 72.50 125 GLY A C 1
ATOM 981 O O . GLY A 1 125 ? -7.473 10.792 -8.965 1.00 72.50 125 GLY A O 1
ATOM 982 N N . ASP A 1 126 ? -5.408 9.888 -8.999 1.00 74.25 126 ASP A N 1
ATOM 983 C CA . ASP A 1 126 ? -5.294 9.758 -10.455 1.00 74.25 126 ASP A CA 1
ATOM 984 C C . ASP A 1 126 ? -6.060 8.501 -10.923 1.00 74.25 126 ASP A C 1
ATOM 986 O O . ASP A 1 126 ? -5.575 7.379 -10.726 1.00 74.25 126 ASP A O 1
ATOM 990 N N . PRO A 1 127 ? -7.286 8.643 -11.469 1.00 57.53 127 PRO A N 1
ATOM 991 C CA . PRO A 1 127 ? -8.126 7.497 -11.803 1.00 57.53 127 PRO A CA 1
ATOM 992 C C . PRO A 1 127 ? -7.707 6.859 -13.132 1.00 57.53 127 PRO A C 1
ATOM 994 O O . PRO A 1 127 ? -7.836 5.646 -13.300 1.00 57.53 127 PRO A O 1
ATOM 997 N N . ASP A 1 128 ? -7.156 7.656 -14.053 1.00 59.00 128 ASP A N 1
ATOM 998 C CA . ASP A 1 128 ? -6.745 7.193 -15.373 1.00 59.00 128 ASP A CA 1
ATOM 999 C C . ASP A 1 128 ? -5.607 6.181 -15.234 1.00 59.00 128 ASP A C 1
ATOM 1001 O O . ASP A 1 128 ? -5.565 5.195 -15.967 1.00 59.00 128 ASP A O 1
ATOM 1005 N N . ALA A 1 129 ? -4.739 6.340 -14.233 1.00 62.50 129 ALA A N 1
ATOM 1006 C CA . ALA A 1 129 ? -3.645 5.415 -13.978 1.00 62.50 129 ALA A CA 1
ATOM 1007 C C . ALA A 1 129 ? -4.112 3.957 -13.784 1.00 62.50 129 ALA A C 1
ATOM 1009 O O . ALA A 1 129 ? -3.459 3.048 -14.283 1.00 62.50 129 ALA A O 1
ATOM 1010 N N . ALA A 1 130 ? -5.236 3.682 -13.118 1.00 60.28 130 ALA A N 1
ATOM 1011 C CA . ALA A 1 130 ? -5.643 2.298 -12.855 1.00 60.28 130 ALA A CA 1
ATOM 1012 C C . ALA A 1 130 ? -6.314 1.593 -14.040 1.00 60.28 130 ALA A C 1
ATOM 1014 O O . ALA A 1 130 ? -6.099 0.393 -14.229 1.00 60.28 130 ALA A O 1
ATOM 1015 N N . ASP A 1 131 ? -7.091 2.330 -14.833 1.00 62.31 131 ASP A N 1
ATOM 1016 C CA . ASP A 1 131 ? -7.808 1.785 -15.989 1.00 62.31 131 ASP A CA 1
ATOM 1017 C C . ASP A 1 131 ? -6.962 1.810 -17.271 1.00 62.31 131 ASP A C 1
ATOM 1019 O O . ASP A 1 131 ? -7.208 1.034 -18.197 1.00 62.31 131 ASP A O 1
ATOM 1023 N N . THR A 1 132 ? -5.933 2.664 -17.327 1.00 66.12 132 THR A N 1
ATOM 1024 C CA . THR A 1 132 ? -5.058 2.803 -18.503 1.00 66.12 132 THR A CA 1
ATOM 1025 C C . THR A 1 132 ? -3.666 2.207 -18.314 1.00 66.12 132 THR A C 1
ATOM 1027 O O . THR A 1 132 ? -3.018 1.886 -19.312 1.00 66.12 132 THR A O 1
ATOM 1030 N N . HIS A 1 133 ? -3.206 1.995 -17.072 1.00 82.75 133 HIS A N 1
ATOM 1031 C CA . HIS A 1 133 ? -1.856 1.507 -16.794 1.00 82.75 133 HIS A CA 1
ATOM 1032 C C . HIS A 1 133 ? -1.869 0.075 -16.213 1.00 82.75 133 HIS A C 1
ATOM 1034 O O . HIS A 1 133 ? -2.223 -0.125 -15.046 1.00 82.75 133 HIS A O 1
ATOM 1040 N N . PRO A 1 134 ? -1.422 -0.947 -16.977 1.00 87.31 134 PRO A N 1
ATOM 1041 C CA . PRO A 1 134 ? -1.453 -2.349 -16.547 1.00 87.31 134 PRO A CA 1
ATOM 1042 C C . PRO A 1 134 ? -0.783 -2.607 -15.192 1.00 87.31 134 PRO A C 1
ATOM 1044 O O . PRO A 1 134 ? -1.293 -3.388 -14.391 1.00 87.31 134 PRO A O 1
ATOM 1047 N N . ASP A 1 135 ? 0.329 -1.925 -14.901 1.00 90.12 135 ASP A N 1
ATOM 1048 C CA . ASP A 1 135 ? 1.015 -2.057 -13.612 1.00 90.12 135 ASP A CA 1
ATOM 1049 C C . ASP A 1 135 ? 0.165 -1.571 -12.430 1.00 90.12 135 ASP A C 1
ATOM 1051 O O . ASP A 1 135 ? 0.123 -2.235 -11.398 1.00 90.12 135 ASP A O 1
ATOM 1055 N N . VAL A 1 136 ? -0.583 -0.471 -12.564 1.00 88.94 136 VAL A N 1
ATOM 1056 C CA . VAL A 1 136 ? -1.465 0.015 -11.487 1.00 88.94 136 VAL A CA 1
ATOM 1057 C C . VAL A 1 136 ? -2.622 -0.954 -11.257 1.00 88.94 136 VAL A C 1
ATOM 1059 O O . VAL A 1 136 ? -2.967 -1.240 -10.106 1.00 88.94 136 VAL A O 1
ATOM 1062 N N . ALA A 1 137 ? -3.169 -1.540 -12.325 1.00 89.31 137 ALA A N 1
ATOM 1063 C CA . ALA A 1 137 ? -4.167 -2.598 -12.211 1.00 89.31 137 ALA A CA 1
ATOM 1064 C C . ALA A 1 137 ? -3.626 -3.819 -11.441 1.00 89.31 137 ALA A C 1
ATOM 1066 O O . ALA A 1 137 ? -4.336 -4.366 -10.592 1.00 89.31 137 ALA A O 1
ATOM 1067 N N . LEU A 1 138 ? -2.366 -4.216 -11.672 1.00 90.88 138 LEU A N 1
ATOM 1068 C CA . LEU A 1 138 ? -1.699 -5.288 -10.919 1.00 90.88 138 LEU A CA 1
ATOM 1069 C C . LEU A 1 138 ? -1.527 -4.932 -9.434 1.00 90.88 138 LEU A C 1
ATOM 1071 O O . LEU A 1 138 ? -1.838 -5.757 -8.572 1.00 90.88 138 LEU A O 1
ATOM 1075 N N . LEU A 1 139 ? -1.100 -3.706 -9.118 1.00 91.69 139 LEU A N 1
ATOM 1076 C CA . LEU A 1 139 ? -0.947 -3.247 -7.731 1.00 91.69 139 LEU A CA 1
ATOM 1077 C C . LEU A 1 139 ? -2.284 -3.296 -6.978 1.00 91.69 139 LEU A C 1
ATOM 1079 O O . LEU A 1 139 ? -2.376 -3.849 -5.879 1.00 91.69 139 LEU A O 1
ATOM 1083 N N . TRP A 1 140 ? -3.350 -2.774 -7.587 1.00 92.38 140 TRP A N 1
ATOM 1084 C CA . TRP A 1 140 ? -4.675 -2.760 -6.970 1.00 92.38 140 TRP A CA 1
ATOM 1085 C C . TRP A 1 140 ? -5.366 -4.125 -6.965 1.00 92.38 140 TRP A C 1
ATOM 1087 O O . TRP A 1 140 ? -6.196 -4.374 -6.087 1.00 92.38 140 TRP A O 1
ATOM 1097 N N . ARG A 1 141 ? -5.031 -5.037 -7.888 1.00 92.75 141 ARG A N 1
ATOM 1098 C CA . ARG A 1 141 ? -5.460 -6.445 -7.827 1.00 92.75 141 ARG A CA 1
ATOM 1099 C C . ARG A 1 141 ? -5.026 -7.070 -6.504 1.00 92.75 141 ARG A C 1
ATOM 1101 O O . ARG A 1 141 ? -5.868 -7.635 -5.807 1.00 92.75 141 ARG A O 1
ATOM 1108 N N . ASP A 1 142 ? -3.754 -6.926 -6.142 1.00 93.69 142 ASP A N 1
ATOM 1109 C CA . ASP A 1 142 ? -3.217 -7.511 -4.912 1.00 93.69 142 ASP A CA 1
ATOM 1110 C C . ASP A 1 142 ? -3.834 -6.864 -3.667 1.00 93.69 142 ASP A 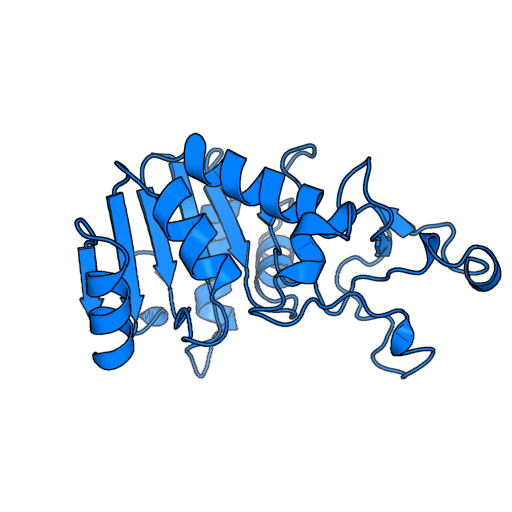C 1
ATOM 1112 O O . ASP A 1 142 ? -4.182 -7.572 -2.723 1.00 93.69 142 ASP A O 1
ATOM 1116 N N . VAL A 1 143 ? -4.073 -5.546 -3.679 1.00 93.81 143 VAL A N 1
ATOM 1117 C CA . VAL A 1 143 ? -4.774 -4.855 -2.578 1.00 93.81 143 VAL A CA 1
ATOM 1118 C C . VAL A 1 143 ? -6.189 -5.411 -2.393 1.00 93.81 143 VAL A C 1
ATOM 1120 O O . VAL A 1 143 ? -6.559 -5.811 -1.285 1.00 93.81 143 VAL A O 1
ATOM 1123 N N . ARG A 1 144 ? -6.977 -5.507 -3.473 1.00 94.31 144 ARG A N 1
ATOM 1124 C CA . ARG A 1 144 ? -8.340 -6.067 -3.427 1.00 94.31 144 ARG A CA 1
ATOM 1125 C C . ARG A 1 144 ? -8.331 -7.517 -2.957 1.00 94.31 144 ARG A C 1
ATOM 1127 O O . ARG A 1 144 ? -9.140 -7.893 -2.109 1.00 94.31 144 ARG A O 1
ATOM 1134 N N . GLN A 1 145 ? -7.409 -8.326 -3.474 1.00 93.50 145 GLN A N 1
ATOM 1135 C CA . GLN A 1 145 ? -7.284 -9.725 -3.087 1.00 93.50 145 GLN A CA 1
ATOM 1136 C C . GLN A 1 145 ? -6.933 -9.856 -1.603 1.00 93.50 145 GLN A C 1
ATOM 1138 O O . GLN A 1 145 ? -7.601 -10.618 -0.902 1.00 93.50 145 GLN A O 1
ATOM 1143 N N . ALA A 1 146 ? -5.965 -9.083 -1.106 1.00 93.00 146 ALA A N 1
ATOM 1144 C CA . ALA A 1 146 ? -5.607 -9.068 0.305 1.00 93.00 146 ALA A CA 1
ATOM 1145 C C . ALA A 1 146 ? -6.834 -8.749 1.172 1.00 93.00 146 ALA A C 1
ATOM 1147 O O . ALA A 1 146 ? -7.122 -9.496 2.116 1.00 93.00 146 ALA A O 1
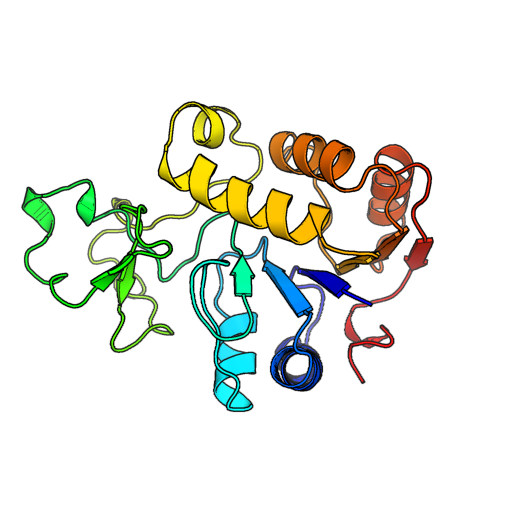ATOM 1148 N N . ILE A 1 147 ? -7.588 -7.691 0.840 1.00 92.88 147 ILE A N 1
ATOM 1149 C CA . ILE A 1 147 ? -8.793 -7.278 1.584 1.00 92.88 147 ILE A CA 1
ATOM 1150 C C . ILE A 1 147 ? -9.862 -8.370 1.544 1.00 92.88 147 ILE A C 1
ATOM 1152 O O . ILE A 1 147 ? -10.419 -8.727 2.584 1.00 92.88 147 ILE A O 1
ATOM 1156 N N . SER A 1 148 ? -10.106 -8.961 0.372 1.00 91.62 148 SER A N 1
ATOM 1157 C CA . SER A 1 148 ? -11.146 -9.978 0.189 1.00 91.62 148 SER A CA 1
ATOM 1158 C C . SER A 1 148 ? -10.967 -11.175 1.125 1.00 91.62 148 SER A C 1
ATOM 1160 O O . SER A 1 148 ? -11.943 -11.663 1.703 1.00 91.62 148 SER A O 1
ATOM 1162 N N . VAL A 1 149 ? -9.717 -11.599 1.344 1.00 90.25 149 VAL A N 1
ATOM 1163 C CA . VAL A 1 149 ? -9.393 -12.746 2.195 1.00 90.25 149 VAL A CA 1
ATOM 1164 C C . VAL A 1 149 ? -9.278 -12.385 3.671 1.00 90.25 149 VAL A C 1
ATOM 1166 O O . VAL A 1 149 ? -9.122 -13.298 4.480 1.00 90.25 149 VAL A O 1
ATOM 1169 N N . SER A 1 150 ? -9.336 -11.099 4.026 1.00 89.44 150 SER A N 1
ATOM 1170 C CA . SER A 1 150 ? -9.153 -10.614 5.394 1.00 89.44 150 SER A CA 1
ATOM 1171 C C . SER A 1 150 ? -10.466 -10.509 6.163 1.00 89.44 150 SER A C 1
ATOM 1173 O O . SER A 1 150 ? -11.522 -10.271 5.578 1.00 89.44 150 SER A O 1
ATOM 1175 N N . ASP A 1 151 ? -10.403 -10.700 7.481 1.00 86.88 151 ASP A N 1
ATOM 1176 C CA . ASP A 1 151 ? -11.575 -10.585 8.365 1.00 86.88 151 ASP A CA 1
ATOM 1177 C C . ASP A 1 151 ? -11.749 -9.139 8.853 1.00 86.88 151 ASP A C 1
ATOM 1179 O O . ASP A 1 151 ? -12.865 -8.669 9.079 1.00 86.88 151 ASP A O 1
ATOM 1183 N N . ARG A 1 152 ? -10.619 -8.437 9.010 1.00 90.31 152 ARG A N 1
ATOM 1184 C CA . ARG A 1 152 ? -10.526 -7.093 9.572 1.00 90.31 152 ARG A CA 1
ATOM 1185 C C . ARG A 1 152 ? -9.516 -6.260 8.784 1.00 90.31 152 ARG A C 1
ATOM 1187 O O . ARG A 1 152 ? -8.422 -6.733 8.466 1.00 90.31 152 ARG A O 1
ATOM 1194 N N . VAL A 1 153 ? -9.888 -5.021 8.487 1.00 92.69 153 VAL A N 1
ATOM 1195 C CA . VAL A 1 153 ? -9.056 -4.034 7.789 1.00 92.69 153 VAL A CA 1
ATOM 1196 C C . VAL A 1 153 ? -8.783 -2.892 8.756 1.00 92.69 153 VAL A C 1
ATOM 1198 O O . VAL A 1 153 ? -9.721 -2.282 9.259 1.00 92.69 153 VAL A O 1
ATOM 1201 N N . VAL A 1 154 ? -7.510 -2.627 9.036 1.00 92.94 154 VAL A N 1
ATOM 1202 C CA . VAL A 1 154 ? -7.072 -1.632 10.016 1.00 92.94 154 VAL A CA 1
ATOM 1203 C C . VAL A 1 154 ? -6.407 -0.465 9.290 1.00 92.94 154 VAL A C 1
ATOM 1205 O O . VAL A 1 154 ? -5.345 -0.610 8.684 1.00 92.94 154 VAL A O 1
ATOM 1208 N N . PHE A 1 155 ? -7.019 0.708 9.374 1.00 92.69 155 PHE A N 1
ATOM 1209 C CA . PHE A 1 155 ? -6.488 1.974 8.888 1.00 92.69 155 PHE A CA 1
ATOM 1210 C C . PHE A 1 155 ? -5.791 2.717 10.022 1.00 92.69 155 PHE A C 1
ATOM 1212 O O . PHE A 1 155 ? -6.340 2.856 11.113 1.00 92.69 155 PHE A O 1
ATOM 1219 N N . ILE A 1 156 ? -4.573 3.194 9.776 1.00 89.88 156 ILE A N 1
ATOM 1220 C CA . ILE A 1 156 ? -3.765 3.897 10.770 1.00 89.88 156 ILE A CA 1
ATOM 1221 C C . ILE A 1 156 ? -3.112 5.126 10.133 1.00 89.88 156 ILE A C 1
ATOM 1223 O O . ILE A 1 156 ? -2.198 5.009 9.317 1.00 89.88 156 ILE A O 1
ATOM 1227 N N . GLY A 1 157 ? -3.566 6.315 10.528 1.00 84.25 157 GLY A N 1
ATOM 1228 C CA . GLY A 1 157 ? -3.021 7.606 10.087 1.00 84.25 157 GLY A CA 1
ATOM 1229 C C . GLY A 1 157 ? -3.338 8.003 8.640 1.00 84.25 157 GLY A C 1
ATOM 1230 O O . GLY A 1 157 ? -3.132 9.156 8.256 1.00 84.25 157 GLY A O 1
ATOM 1231 N N . TYR A 1 158 ? -3.825 7.080 7.806 1.00 88.50 158 TYR A N 1
ATOM 1232 C CA . TYR A 1 158 ? -4.203 7.400 6.435 1.00 88.50 158 TYR A CA 1
ATOM 1233 C C . TYR A 1 158 ? -5.468 8.251 6.435 1.00 88.50 158 TYR A C 1
ATOM 1235 O O . TYR A 1 158 ? -6.531 7.771 6.808 1.00 88.50 158 TYR A O 1
ATOM 1243 N N . SER A 1 159 ? -5.376 9.502 5.989 1.00 86.44 159 SER A N 1
ATOM 1244 C CA . SER A 1 159 ? -6.492 10.449 6.068 1.00 86.44 159 SER A CA 1
ATOM 1245 C C . SER A 1 159 ? -7.592 10.235 5.026 1.00 86.44 159 SER A C 1
ATOM 1247 O O . SER A 1 159 ? -8.624 10.909 5.109 1.00 86.44 159 SER A O 1
ATOM 1249 N N . LEU A 1 160 ? -7.353 9.338 4.057 1.00 88.06 160 LEU A N 1
ATOM 1250 C CA . LEU A 1 160 ? -8.202 9.079 2.892 1.00 88.06 160 LEU A CA 1
ATOM 1251 C C . LEU A 1 160 ? -8.725 10.397 2.288 1.00 88.06 160 LEU A C 1
ATOM 1253 O O . LEU A 1 160 ? -9.913 10.690 2.377 1.00 88.06 160 LEU A O 1
ATOM 1257 N N . PRO A 1 161 ? -7.830 11.280 1.816 1.00 86.00 161 PRO A N 1
ATOM 1258 C CA . PRO A 1 161 ? -8.187 12.653 1.474 1.00 86.00 161 PRO A CA 1
ATOM 1259 C C . PRO A 1 161 ? -9.138 12.720 0.271 1.00 86.00 161 PRO A C 1
ATOM 1261 O O . PRO A 1 161 ? -9.112 11.849 -0.587 1.00 86.00 161 PRO A O 1
ATOM 1264 N N . ASP A 1 162 ? -9.923 13.799 0.164 1.00 84.75 162 ASP A N 1
ATOM 1265 C CA . ASP A 1 162 ? -10.996 13.924 -0.845 1.00 84.75 162 ASP A CA 1
ATOM 1266 C C . ASP A 1 162 ? -10.496 13.925 -2.302 1.00 84.75 162 ASP A C 1
ATOM 1268 O O . ASP A 1 162 ? -11.272 13.712 -3.227 1.00 84.75 162 ASP A O 1
ATOM 1272 N N . TYR A 1 163 ? -9.207 14.187 -2.539 1.00 84.81 163 TYR A N 1
ATOM 1273 C CA . TYR A 1 163 ? -8.631 14.050 -3.878 1.00 84.81 163 TYR A CA 1
ATOM 1274 C C . TYR A 1 163 ? -8.374 12.587 -4.248 1.00 84.81 163 TYR A C 1
ATOM 1276 O O . TYR A 1 163 ? -8.404 12.262 -5.426 1.00 84.81 163 TYR A O 1
ATOM 1284 N N . ASP A 1 164 ? -8.197 11.693 -3.273 1.00 86.12 164 ASP A N 1
ATOM 1285 C CA . ASP A 1 164 ? -7.880 10.276 -3.465 1.00 86.12 164 ASP A CA 1
ATOM 1286 C C . ASP A 1 164 ? -9.139 9.419 -3.693 1.00 86.12 164 ASP A C 1
ATOM 1288 O O . ASP A 1 164 ? -9.390 8.405 -3.034 1.00 86.12 164 ASP A O 1
ATOM 1292 N N . ASN A 1 165 ? -9.972 9.875 -4.633 1.00 85.12 165 ASN A N 1
ATOM 1293 C CA . ASN A 1 165 ? -11.296 9.314 -4.897 1.00 85.12 165 ASN A CA 1
ATOM 1294 C C . ASN A 1 165 ? -11.235 7.857 -5.360 1.00 85.12 165 ASN A C 1
ATOM 1296 O O . ASN A 1 165 ? -12.088 7.062 -4.976 1.00 85.12 165 ASN A O 1
ATOM 1300 N N . TYR A 1 166 ? -10.216 7.494 -6.144 1.00 86.88 166 TYR A N 1
ATOM 1301 C CA . TYR A 1 166 ? -10.043 6.118 -6.602 1.00 86.88 166 TYR A CA 1
ATOM 1302 C C . TYR A 1 166 ? -9.774 5.163 -5.429 1.00 86.88 166 TYR A C 1
ATOM 1304 O O . TYR A 1 166 ? -10.424 4.123 -5.319 1.00 86.88 166 TYR A O 1
ATOM 1312 N N . SER A 1 167 ? -8.879 5.530 -4.503 1.00 88.88 167 SER A N 1
ATOM 1313 C CA . SER A 1 167 ? -8.643 4.726 -3.300 1.00 88.88 167 SER A CA 1
ATOM 1314 C C . SER A 1 167 ? -9.902 4.619 -2.448 1.00 88.88 167 SER A C 1
ATOM 1316 O O . SER A 1 167 ? -10.240 3.522 -2.005 1.00 88.88 167 SER A O 1
ATOM 1318 N N . ALA A 1 168 ? -10.627 5.724 -2.248 1.00 89.06 168 ALA A N 1
ATOM 1319 C CA . ALA A 1 168 ? -11.875 5.724 -1.486 1.00 89.06 168 ALA A CA 1
ATOM 1320 C C . ALA A 1 168 ? -12.928 4.791 -2.102 1.00 89.06 168 ALA A C 1
ATOM 1322 O O . ALA A 1 168 ? -13.506 3.966 -1.389 1.00 89.06 168 ALA A O 1
ATOM 1323 N N . ASP A 1 169 ? -13.122 4.858 -3.419 1.00 88.69 169 ASP A N 1
ATOM 1324 C CA . ASP A 1 169 ? -14.053 3.996 -4.141 1.00 88.69 169 ASP A CA 1
ATOM 1325 C C . ASP A 1 169 ? -13.668 2.516 -4.008 1.00 88.69 169 ASP A C 1
ATOM 1327 O O . ASP A 1 169 ? -14.463 1.706 -3.522 1.00 88.69 169 ASP A O 1
ATOM 1331 N N . VAL A 1 170 ? -12.419 2.162 -4.328 1.00 88.94 170 VAL A N 1
ATOM 1332 C CA . VAL A 1 170 ? -11.954 0.770 -4.265 1.00 88.94 170 VAL A CA 1
ATOM 1333 C C . VAL A 1 170 ? -12.025 0.216 -2.845 1.00 88.94 170 VAL A C 1
ATOM 1335 O O . VAL A 1 170 ? -12.476 -0.917 -2.650 1.00 88.94 170 VAL A O 1
ATOM 1338 N N . LEU A 1 171 ? -11.591 0.988 -1.848 1.00 91.94 171 LEU A N 1
ATOM 1339 C CA . LEU A 1 171 ? -11.592 0.552 -0.455 1.00 91.94 171 LEU A CA 1
ATOM 1340 C C . LEU A 1 171 ? -13.014 0.409 0.086 1.00 91.94 171 LEU A C 1
ATOM 1342 O O . LEU A 1 171 ? -13.273 -0.578 0.775 1.00 91.94 171 LEU A O 1
ATOM 1346 N N . SER A 1 172 ? -13.932 1.328 -0.236 1.00 91.75 172 SER A N 1
ATOM 1347 C CA . SER A 1 172 ? -15.335 1.247 0.201 1.00 91.75 172 SER A CA 1
ATOM 1348 C C . SER A 1 172 ? -15.998 -0.050 -0.273 1.00 91.75 172 SER A C 1
ATOM 1350 O O . SER A 1 172 ? -16.606 -0.770 0.523 1.00 91.75 172 SER A O 1
ATOM 1352 N N . HIS A 1 173 ? -15.774 -0.421 -1.537 1.00 91.00 173 HIS A N 1
ATOM 1353 C CA . HIS A 1 173 ? -16.274 -1.664 -2.110 1.00 91.00 173 HIS A CA 1
ATOM 1354 C C . HIS A 1 173 ? -15.577 -2.891 -1.514 1.00 91.00 173 HIS A C 1
ATOM 1356 O O . HIS A 1 173 ? -16.242 -3.834 -1.083 1.00 91.00 173 HIS A O 1
ATOM 1362 N N . ALA A 1 174 ? -14.242 -2.888 -1.456 1.00 91.62 174 ALA A N 1
ATOM 1363 C CA . ALA A 1 174 ? -13.469 -4.037 -0.987 1.00 91.62 174 ALA A CA 1
ATOM 1364 C C . ALA A 1 174 ? -13.706 -4.342 0.502 1.00 91.62 174 ALA A C 1
ATOM 1366 O O . ALA A 1 174 ? -13.715 -5.508 0.899 1.00 91.62 174 ALA A O 1
ATOM 1367 N N . CYS A 1 175 ? -13.925 -3.312 1.324 1.00 92.50 175 CYS A N 1
ATOM 1368 C CA . CYS A 1 175 ? -14.182 -3.456 2.756 1.00 92.50 175 CYS A CA 1
ATOM 1369 C C . CYS A 1 175 ? -15.654 -3.750 3.087 1.00 92.50 175 CYS A C 1
ATOM 1371 O O . CYS A 1 175 ? -15.992 -3.905 4.263 1.00 92.50 175 CYS A O 1
ATOM 1373 N N . SER A 1 176 ? -16.540 -3.842 2.092 1.00 89.94 176 SER A N 1
ATOM 1374 C CA . SER A 1 176 ? -17.953 -4.137 2.323 1.00 89.94 176 SER A CA 1
ATOM 1375 C C . SER A 1 176 ? -18.134 -5.471 3.060 1.00 89.94 176 SER A C 1
ATOM 1377 O O . SER A 1 176 ? -17.577 -6.503 2.680 1.00 89.94 176 SER A O 1
ATOM 1379 N N . GLY A 1 177 ? -18.887 -5.444 4.163 1.00 87.06 177 GLY A N 1
ATOM 1380 C CA . GLY A 1 177 ? -19.105 -6.606 5.032 1.00 87.06 177 GLY A CA 1
ATOM 1381 C C . GLY A 1 177 ? -17.897 -7.027 5.884 1.00 87.06 177 GLY A C 1
ATOM 1382 O O . GLY A 1 177 ? -17.953 -8.079 6.522 1.00 87.06 177 GLY A O 1
ATOM 1383 N N . LYS A 1 178 ? -16.813 -6.242 5.908 1.00 89.75 178 LYS A N 1
ATOM 1384 C CA . LYS A 1 178 ? -15.643 -6.458 6.775 1.00 89.75 178 LYS A CA 1
ATOM 1385 C C . LYS A 1 178 ? -15.739 -5.613 8.040 1.00 89.75 178 LYS A C 1
ATOM 1387 O O . LYS A 1 178 ? -16.445 -4.606 8.071 1.00 89.75 178 LYS A O 1
ATOM 1392 N N . VAL A 1 179 ? -14.976 -5.990 9.067 1.00 91.62 179 VAL A N 1
ATOM 1393 C CA . VAL A 1 179 ? -14.734 -5.080 10.190 1.00 91.62 179 VAL A CA 1
ATOM 1394 C C . VAL A 1 179 ? -13.661 -4.079 9.780 1.00 91.62 179 VAL A C 1
ATOM 1396 O O . VAL A 1 179 ? -12.526 -4.468 9.497 1.00 91.62 179 VAL A O 1
ATOM 1399 N N . VAL A 1 180 ? -14.031 -2.804 9.728 1.00 93.88 180 VAL A N 1
ATOM 1400 C CA . VAL A 1 180 ? -13.113 -1.701 9.439 1.00 93.88 180 VAL A CA 1
ATOM 1401 C C . VAL A 1 180 ? -12.745 -1.043 10.757 1.00 93.88 180 VAL A C 1
ATOM 1403 O O . VAL A 1 180 ? -13.625 -0.599 11.475 1.00 93.88 180 VAL A O 1
ATOM 1406 N N . GLU A 1 181 ? -11.466 -0.983 11.084 1.00 94.75 181 GLU A N 1
ATOM 1407 C CA . GLU A 1 181 ? -10.951 -0.354 12.300 1.00 94.75 181 GLU A CA 1
ATOM 1408 C C . GLU A 1 181 ? -10.074 0.829 11.898 1.00 94.75 181 GLU A C 1
ATOM 1410 O O . GLU A 1 181 ? -9.209 0.679 11.039 1.00 94.75 181 GLU A O 1
ATOM 1415 N N . VAL A 1 182 ? -10.286 2.007 12.479 1.00 93.94 182 VAL A N 1
ATOM 1416 C CA . VAL A 1 182 ? -9.607 3.244 12.070 1.00 93.94 182 VAL A CA 1
ATOM 1417 C C . VAL A 1 182 ? -8.985 3.921 13.281 1.00 93.94 182 VAL A C 1
ATOM 1419 O O . VAL A 1 182 ? -9.678 4.226 14.248 1.00 93.94 182 VAL A O 1
ATOM 1422 N N . TRP A 1 183 ? -7.686 4.198 13.199 1.00 92.81 183 TRP A N 1
ATOM 1423 C CA . TRP A 1 183 ? -6.911 4.899 14.218 1.00 92.81 183 TRP A CA 1
ATOM 1424 C C . TRP A 1 183 ? -6.339 6.187 13.645 1.00 92.81 183 TRP A C 1
ATOM 1426 O O . TRP A 1 183 ? -5.424 6.155 12.816 1.00 92.81 183 TR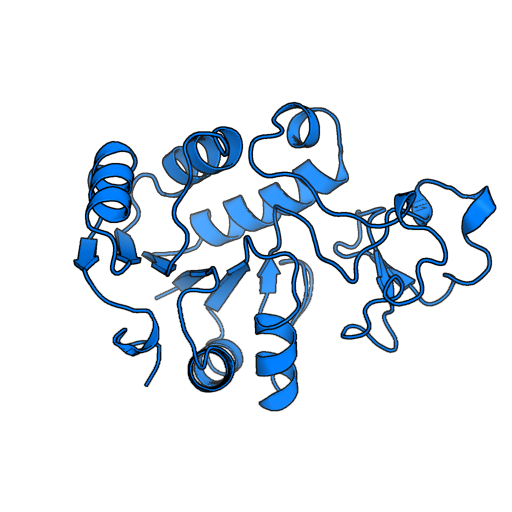P A O 1
ATOM 1436 N N . ASP A 1 184 ? -6.857 7.320 14.104 1.00 91.75 184 ASP A N 1
ATOM 1437 C CA . ASP A 1 184 ? -6.367 8.634 13.698 1.00 91.75 184 ASP A CA 1
ATOM 1438 C C . ASP A 1 184 ? -6.602 9.667 14.813 1.00 91.75 184 ASP A C 1
ATOM 1440 O O . ASP A 1 184 ? -7.671 9.659 15.423 1.00 91.75 184 ASP A O 1
ATOM 1444 N N . PRO A 1 185 ? -5.643 10.562 15.118 1.00 91.25 185 PRO A N 1
ATOM 1445 C CA . PRO A 1 185 ? -5.846 11.602 16.126 1.00 91.25 185 PRO A CA 1
ATOM 1446 C C . PRO A 1 185 ? -6.779 12.731 15.658 1.00 91.25 185 PRO A C 1
ATOM 1448 O O . PRO A 1 185 ? -7.188 13.558 16.468 1.00 91.25 185 PRO A O 1
ATOM 1451 N N . SER A 1 186 ? -7.077 12.830 14.361 1.00 92.88 186 SER A N 1
ATOM 1452 C CA . SER A 1 186 ? -7.941 13.860 13.795 1.00 92.88 186 SER A CA 1
ATOM 1453 C C . SER A 1 186 ? -9.389 13.392 13.765 1.00 92.88 186 SER A C 1
ATOM 1455 O O . SER A 1 186 ? -9.770 12.534 12.965 1.00 92.88 186 SER A O 1
ATOM 1457 N N . LYS A 1 187 ? -10.240 14.052 14.554 1.00 93.56 187 LYS A N 1
ATOM 1458 C CA . LYS A 1 187 ? -11.690 13.847 14.485 1.00 93.56 187 LYS A CA 1
ATOM 1459 C C . LYS A 1 187 ? -12.255 14.054 13.072 1.00 93.56 187 LYS A C 1
ATOM 1461 O O . LYS A 1 187 ? -13.108 13.286 12.648 1.00 93.56 187 LYS A O 1
ATOM 1466 N N . HIS A 1 188 ? -11.738 15.031 12.323 1.00 93.44 188 HIS A N 1
ATOM 1467 C CA . HIS A 1 188 ? -12.142 15.268 10.929 1.00 93.44 188 HIS A CA 1
ATOM 1468 C C . HIS A 1 188 ? -11.863 14.054 10.035 1.00 93.44 188 HIS A C 1
ATOM 1470 O O . HIS A 1 188 ? -12.689 13.692 9.200 1.00 93.44 188 HIS A O 1
ATOM 1476 N N . THR A 1 189 ? -10.716 13.395 10.226 1.00 92.06 189 THR A N 1
ATOM 1477 C CA . THR A 1 189 ? -10.389 12.159 9.506 1.00 92.06 189 THR A CA 1
ATOM 1478 C C . THR A 1 189 ? -11.367 11.049 9.879 1.00 92.06 189 THR A C 1
ATOM 1480 O O . THR A 1 189 ? -11.918 10.400 8.995 1.00 92.06 189 THR A O 1
ATOM 1483 N N . LEU A 1 190 ? -11.631 10.847 11.173 1.00 94.44 190 LEU A N 1
ATOM 1484 C CA . LEU A 1 190 ? -12.559 9.809 11.635 1.00 94.44 190 LEU A CA 1
ATOM 1485 C C . LEU A 1 190 ? -13.982 10.020 11.107 1.00 94.44 190 LEU A C 1
ATOM 1487 O O . LEU A 1 190 ? -14.610 9.063 10.658 1.00 94.44 190 LEU A O 1
ATOM 1491 N N . ASP A 1 191 ? -14.469 11.262 11.106 1.00 93.94 191 ASP A N 1
ATOM 1492 C CA . ASP A 1 191 ? -15.787 11.606 10.568 1.00 93.94 191 ASP A CA 1
ATOM 1493 C C . ASP A 1 191 ? -15.864 11.291 9.055 1.00 93.94 191 ASP A C 1
ATOM 1495 O O . ASP A 1 191 ? -16.889 10.799 8.577 1.00 93.94 191 ASP A O 1
ATOM 1499 N N . ARG A 1 192 ? -14.764 11.471 8.303 1.00 92.94 192 ARG A N 1
ATOM 1500 C CA . ARG A 1 192 ? -14.675 11.043 6.895 1.00 92.94 192 ARG A CA 1
ATOM 1501 C C . ARG A 1 192 ? -14.768 9.521 6.747 1.00 92.94 192 ARG A C 1
ATOM 1503 O O . ARG A 1 192 ? -15.521 9.043 5.902 1.00 92.94 192 ARG A O 1
ATOM 1510 N N . TYR A 1 193 ? -14.052 8.751 7.567 1.00 93.94 193 TYR A N 1
ATOM 1511 C CA . TYR A 1 193 ? -14.161 7.287 7.542 1.00 93.94 193 TYR A CA 1
ATOM 1512 C C . TYR A 1 193 ? -15.574 6.811 7.883 1.00 93.94 193 TYR A C 1
ATOM 1514 O O . TYR A 1 193 ? -16.077 5.917 7.210 1.00 93.94 193 TYR A O 1
ATOM 1522 N N . ALA A 1 194 ? -16.237 7.441 8.857 1.00 93.56 194 ALA A N 1
ATOM 1523 C CA . ALA A 1 194 ? -17.620 7.130 9.215 1.00 93.56 194 ALA A CA 1
ATOM 1524 C C . ALA A 1 194 ? -18.588 7.306 8.030 1.00 93.56 194 ALA A C 1
ATOM 1526 O O . ALA A 1 194 ? -19.540 6.542 7.883 1.00 93.56 194 ALA A O 1
ATOM 1527 N N . ALA A 1 195 ? -18.340 8.309 7.180 1.00 92.25 195 ALA A N 1
ATOM 1528 C CA . ALA A 1 195 ? -19.150 8.574 5.994 1.00 92.25 195 ALA A CA 1
ATOM 1529 C C . ALA A 1 195 ? -18.930 7.545 4.869 1.00 92.25 195 ALA A C 1
ATOM 1531 O O . ALA A 1 195 ? -19.855 7.276 4.105 1.00 92.25 195 ALA A O 1
ATOM 1532 N N . ILE A 1 196 ? -17.727 6.971 4.768 1.00 90.94 196 ILE A N 1
ATOM 1533 C CA . ILE A 1 196 ? -17.352 6.016 3.711 1.00 90.94 196 ILE A CA 1
ATOM 1534 C C . ILE A 1 196 ? -17.655 4.569 4.130 1.00 90.94 196 ILE A C 1
ATOM 1536 O O . ILE A 1 196 ? -18.112 3.762 3.322 1.00 90.94 196 ILE A O 1
ATOM 1540 N N . PHE A 1 197 ? -17.429 4.231 5.400 1.00 91.56 197 PHE A N 1
ATOM 1541 C CA . PHE A 1 197 ? -17.524 2.874 5.929 1.00 91.56 197 PHE A CA 1
ATOM 1542 C C . PHE A 1 197 ? -18.575 2.807 7.040 1.00 91.56 197 PHE A C 1
ATOM 1544 O O . PHE A 1 197 ? -18.277 3.006 8.213 1.00 91.56 197 PHE A O 1
ATOM 1551 N N . ALA A 1 198 ? -19.811 2.449 6.684 1.00 82.25 198 ALA A N 1
ATOM 1552 C CA . ALA A 1 198 ? -20.948 2.458 7.613 1.00 82.25 198 ALA A CA 1
ATOM 1553 C C . ALA A 1 198 ? -20.753 1.629 8.906 1.00 82.25 198 ALA A C 1
ATOM 1555 O O . ALA A 1 198 ? -21.398 1.913 9.911 1.00 82.25 198 ALA A O 1
ATOM 1556 N N . ASN A 1 199 ? -19.873 0.620 8.893 1.00 81.31 199 ASN A N 1
ATOM 1557 C CA . ASN A 1 199 ? -19.608 -0.280 10.025 1.00 81.31 199 ASN A CA 1
ATOM 1558 C C . ASN A 1 199 ? -18.179 -0.135 10.590 1.00 81.31 199 ASN A C 1
ATOM 1560 O O . ASN A 1 199 ? -17.593 -1.122 11.038 1.00 81.31 199 ASN A O 1
ATOM 1564 N N . SER A 1 200 ? -17.583 1.060 10.524 1.00 89.81 200 SER A N 1
ATOM 1565 C CA . SER A 1 200 ? -16.233 1.291 11.049 1.00 89.81 200 SER A CA 1
ATOM 1566 C C . SER A 1 200 ? -16.190 1.436 12.576 1.00 89.81 200 SER A C 1
ATOM 1568 O O . SER A 1 200 ? -16.932 2.228 13.155 1.00 89.81 200 SER A O 1
ATOM 1570 N N . GLU A 1 201 ? -15.252 0.743 13.215 1.00 94.56 201 GLU A N 1
ATOM 1571 C CA . GLU A 1 201 ? -14.774 0.989 14.575 1.00 94.56 201 GLU A CA 1
ATOM 1572 C C . GLU A 1 201 ? -13.766 2.155 14.536 1.00 94.56 201 GLU A C 1
ATOM 1574 O O . GLU A 1 201 ? -12.708 2.052 13.915 1.00 94.56 201 GLU A O 1
ATOM 1579 N N . LEU A 1 202 ? -14.107 3.290 15.152 1.00 94.12 202 LEU A N 1
ATOM 1580 C CA . LEU A 1 202 ? -13.321 4.527 15.082 1.00 94.12 202 LEU A CA 1
ATOM 1581 C C . LEU A 1 202 ? -12.616 4.804 16.411 1.00 94.12 202 LEU A C 1
ATOM 1583 O O . LEU A 1 202 ? -13.250 4.808 17.468 1.00 94.12 202 LEU A O 1
ATOM 1587 N N . HIS A 1 203 ? -11.320 5.098 16.351 1.00 93.94 203 HIS A N 1
ATOM 1588 C CA . HIS A 1 203 ? -10.475 5.330 17.517 1.00 93.94 203 HIS A CA 1
ATOM 1589 C C . HIS A 1 203 ? -9.682 6.634 17.365 1.00 93.94 203 HIS A C 1
ATOM 1591 O O . HIS A 1 203 ? -8.751 6.726 16.563 1.00 93.94 203 HIS A O 1
ATOM 1597 N N . GLU A 1 204 ? -10.028 7.638 18.176 1.00 94.38 204 GLU A N 1
ATOM 1598 C CA . GLU A 1 204 ? -9.302 8.912 18.243 1.00 94.38 204 GLU A CA 1
ATOM 1599 C C . GLU A 1 204 ? -8.002 8.752 19.033 1.00 94.38 204 GLU A C 1
ATOM 1601 O O . GLU A 1 204 ? -7.952 8.917 20.253 1.00 94.38 204 GLU A O 1
ATOM 1606 N N . ALA A 1 205 ? -6.947 8.345 18.333 1.00 89.44 205 ALA A N 1
ATOM 1607 C CA . ALA A 1 205 ? -5.652 8.047 18.924 1.00 89.44 205 ALA A CA 1
ATOM 1608 C C . ALA A 1 205 ? -4.529 8.106 17.883 1.00 89.44 205 ALA A C 1
ATOM 1610 O O . ALA A 1 205 ? -4.712 7.848 16.694 1.00 89.44 205 ALA A O 1
ATOM 1611 N N . THR A 1 206 ? -3.322 8.420 18.349 1.00 85.31 206 THR A N 1
ATOM 1612 C CA . THR A 1 206 ? -2.113 8.359 17.519 1.00 85.31 206 THR A CA 1
ATOM 1613 C C . THR A 1 206 ? -1.691 6.912 17.273 1.00 85.31 206 THR A C 1
ATOM 1615 O O . THR A 1 206 ? -1.971 6.022 18.078 1.00 85.31 206 THR A O 1
ATOM 1618 N N . PHE A 1 207 ? -0.908 6.668 16.215 1.00 82.50 207 PHE A N 1
ATOM 1619 C CA . PHE A 1 207 ? -0.412 5.318 15.915 1.00 82.50 207 PHE A CA 1
ATOM 1620 C C . PHE A 1 207 ? 0.349 4.691 17.113 1.00 82.50 207 PHE A C 1
ATOM 1622 O O . PHE A 1 207 ? 0.171 3.517 17.427 1.00 82.50 207 PHE A O 1
ATOM 1629 N N . GLY A 1 208 ? 1.104 5.474 17.891 1.00 82.75 208 GLY A N 1
ATOM 1630 C CA . GLY A 1 208 ? 1.832 4.953 19.057 1.00 82.75 208 GLY A CA 1
ATOM 1631 C C . GLY A 1 208 ? 0.945 4.449 20.202 1.00 82.75 208 GLY A C 1
ATOM 1632 O O . GLY A 1 208 ? 1.435 3.738 21.072 1.00 82.75 208 GLY A O 1
ATOM 1633 N N . GLN A 1 209 ? -0.340 4.808 20.206 1.00 87.06 209 GLN A N 1
ATOM 1634 C CA . GLN A 1 209 ? -1.321 4.409 21.219 1.00 87.06 209 GLN A CA 1
ATOM 1635 C C . GLN A 1 209 ? -2.161 3.201 20.785 1.00 87.06 209 GLN A C 1
ATOM 1637 O O . GLN A 1 209 ? -2.975 2.710 21.564 1.00 87.06 209 GLN A O 1
ATOM 1642 N N . THR A 1 210 ? -1.975 2.719 19.556 1.00 86.69 210 THR A N 1
ATOM 1643 C CA . THR A 1 210 ? -2.693 1.548 19.049 1.00 86.69 210 THR A CA 1
ATOM 1644 C C . THR A 1 210 ? -2.239 0.281 19.784 1.00 86.69 210 THR A C 1
ATOM 1646 O O . THR A 1 210 ? -1.060 0.169 20.145 1.00 86.69 210 THR A O 1
ATOM 1649 N N . PRO A 1 211 ? -3.108 -0.739 19.926 1.00 86.25 211 PRO A N 1
ATOM 1650 C CA . PRO A 1 211 ? -2.715 -2.042 20.472 1.00 86.25 211 PRO A CA 1
ATOM 1651 C C . PRO A 1 211 ? -1.670 -2.752 19.605 1.00 86.25 211 PRO A C 1
ATOM 1653 O O . PRO A 1 211 ? -1.155 -3.806 19.986 1.00 86.25 211 PRO A O 1
ATOM 1656 N N . TYR A 1 212 ? -1.374 -2.205 18.426 1.00 80.75 212 TYR A N 1
ATOM 1657 C CA . TYR A 1 212 ? -0.418 -2.750 17.491 1.00 80.75 212 TYR A CA 1
ATOM 1658 C C . TYR A 1 212 ? 0.989 -2.149 17.575 1.00 80.75 212 TYR A C 1
ATOM 1660 O O . TYR A 1 212 ? 1.940 -2.779 17.115 1.00 80.75 212 TYR A O 1
ATOM 1668 N N . ALA A 1 213 ? 1.133 -0.980 18.202 1.00 78.12 213 ALA A N 1
ATOM 1669 C CA . ALA A 1 213 ? 2.412 -0.299 18.390 1.00 78.12 213 ALA A CA 1
ATOM 1670 C C . ALA A 1 213 ? 3.233 -0.818 19.587 1.00 78.12 213 ALA A C 1
ATOM 1672 O O . ALA A 1 213 ? 4.399 -0.440 19.742 1.00 78.12 213 ALA A O 1
ATOM 1673 N N . SER A 1 214 ? 2.638 -1.663 20.435 1.00 71.56 214 SER A N 1
ATOM 1674 C CA . SER A 1 214 ? 3.251 -2.246 21.640 1.00 71.56 214 SER A CA 1
ATOM 1675 C C . SER A 1 214 ? 4.031 -3.527 21.361 1.00 71.56 214 SER A C 1
ATOM 1677 O O . SER A 1 214 ? 3.436 -4.436 20.730 1.00 71.56 214 SER A O 1
#